Protein AF-A0A7R9C1P4-F1 (afdb_monomer_lite)

Organism: NCBI:txid399045

Structure (mmCIF, N/CA/C/O backbone):
data_AF-A0A7R9C1P4-F1
#
_entry.id   AF-A0A7R9C1P4-F1
#
loop_
_atom_site.group_PDB
_atom_site.id
_atom_site.type_symbol
_atom_site.label_atom_id
_atom_site.label_alt_id
_atom_site.label_comp_id
_atom_site.label_asym_id
_atom_site.label_entity_id
_atom_site.label_seq_id
_atom_site.pdbx_PDB_ins_code
_atom_site.Cartn_x
_atom_site.Cartn_y
_atom_site.Cartn_z
_atom_site.occupancy
_atom_site.B_iso_or_equiv
_atom_site.auth_seq_id
_atom_site.auth_comp_id
_atom_site.auth_asym_id
_atom_site.auth_atom_id
_atom_site.pdbx_PDB_model_num
ATOM 1 N N . MET A 1 1 ? 17.601 -1.751 4.473 1.00 56.62 1 MET A N 1
ATOM 2 C CA . MET A 1 1 ? 17.723 -0.409 3.862 1.00 56.62 1 MET A CA 1
ATOM 3 C C . MET A 1 1 ? 18.512 -0.379 2.551 1.00 56.62 1 MET A C 1
ATOM 5 O O . MET A 1 1 ? 17.991 0.234 1.629 1.00 56.62 1 MET A O 1
ATOM 9 N N . PRO A 1 2 ? 19.667 -1.065 2.386 1.00 65.38 2 PRO A N 1
ATOM 10 C CA . PRO A 1 2 ? 20.513 -0.924 1.186 1.00 65.38 2 PRO A CA 1
ATOM 11 C C . PRO A 1 2 ? 19.811 -1.173 -0.158 1.00 65.38 2 PRO A C 1
ATOM 13 O O . PRO A 1 2 ? 20.181 -0.596 -1.176 1.00 65.38 2 PRO A O 1
ATOM 16 N N . VAL A 1 3 ? 18.772 -2.016 -0.165 1.00 80.69 3 VAL A N 1
ATOM 17 C CA . VAL A 1 3 ? 18.045 -2.369 -1.390 1.00 80.69 3 VAL A CA 1
ATOM 18 C C . VAL A 1 3 ? 17.241 -1.211 -1.992 1.00 80.69 3 VAL A C 1
ATOM 20 O O . VAL A 1 3 ? 17.112 -1.155 -3.212 1.00 80.69 3 VAL A O 1
ATOM 23 N N . TYR A 1 4 ? 16.757 -0.259 -1.182 1.00 80.38 4 TYR A N 1
ATOM 24 C CA . TYR A 1 4 ? 16.010 0.895 -1.696 1.00 80.38 4 TYR A CA 1
ATOM 25 C C . TYR A 1 4 ? 16.894 1.803 -2.565 1.00 80.38 4 TYR A C 1
ATOM 27 O O . TYR A 1 4 ? 16.463 2.213 -3.638 1.00 80.38 4 TYR A O 1
ATOM 35 N N . PHE A 1 5 ? 18.164 2.003 -2.187 1.00 82.19 5 PHE A N 1
ATOM 36 C CA . PHE A 1 5 ? 19.140 2.753 -2.996 1.00 82.19 5 PHE A CA 1
ATOM 37 C C . PHE A 1 5 ? 19.417 2.110 -4.362 1.00 82.19 5 PHE A C 1
ATOM 39 O O . PHE A 1 5 ? 19.938 2.744 -5.277 1.00 82.19 5 PHE A O 1
ATOM 46 N N . SER A 1 6 ? 19.072 0.831 -4.524 1.00 88.00 6 SER A N 1
ATOM 47 C CA . SER A 1 6 ? 19.234 0.120 -5.789 1.00 88.00 6 SER A CA 1
ATOM 48 C C . SER A 1 6 ? 18.003 0.200 -6.698 1.00 88.00 6 SER A C 1
ATOM 50 O O . SER A 1 6 ? 18.039 -0.359 -7.793 1.00 88.00 6 SER A O 1
ATOM 52 N N . PHE A 1 7 ? 16.926 0.885 -6.290 1.00 90.75 7 PHE A N 1
ATOM 53 C CA . PHE A 1 7 ? 15.666 0.959 -7.039 1.00 90.75 7 PHE A CA 1
ATOM 54 C C . PHE A 1 7 ? 15.858 1.476 -8.473 1.00 90.75 7 PHE A C 1
ATOM 56 O O . PHE A 1 7 ? 15.467 0.813 -9.438 1.00 90.75 7 PHE A O 1
ATOM 63 N N . SER A 1 8 ? 16.512 2.632 -8.631 1.00 92.94 8 SER A N 1
ATOM 64 C CA . SER A 1 8 ? 16.718 3.255 -9.944 1.00 92.94 8 SER A CA 1
ATOM 65 C C . SER A 1 8 ? 17.569 2.375 -10.857 1.00 92.94 8 SER A C 1
ATOM 67 O O . SER A 1 8 ? 17.167 2.065 -11.978 1.00 92.94 8 SER A O 1
ATOM 69 N N . SER A 1 9 ? 18.723 1.913 -10.371 1.00 92.12 9 SER A N 1
ATOM 70 C CA . SER A 1 9 ? 19.645 1.083 -11.152 1.00 92.12 9 SER A CA 1
ATOM 71 C C . SER A 1 9 ? 19.011 -0.249 -11.575 1.00 92.12 9 SER A C 1
ATOM 73 O O . SER A 1 9 ? 19.177 -0.674 -12.723 1.00 92.12 9 SER A O 1
ATOM 75 N N . TRP A 1 10 ? 18.224 -0.872 -10.693 1.00 92.88 10 TRP A N 1
ATOM 76 C CA . TRP A 1 10 ? 17.491 -2.102 -10.979 1.00 92.88 10 TRP A CA 1
ATOM 77 C C . TRP A 1 10 ? 16.457 -1.919 -12.093 1.00 92.88 10 TRP A C 1
ATOM 79 O O . TRP A 1 10 ? 16.459 -2.657 -13.086 1.00 92.88 10 TRP A O 1
ATOM 89 N N . HIS A 1 11 ? 15.585 -0.918 -11.961 1.00 94.19 11 HIS A N 1
ATOM 90 C CA . HIS A 1 11 ? 14.498 -0.702 -12.915 1.00 94.19 11 HIS A CA 1
ATOM 91 C C . HIS A 1 11 ? 14.987 -0.131 -14.245 1.00 94.19 11 HIS A C 1
ATOM 93 O O . HIS A 1 11 ? 14.526 -0.578 -15.297 1.00 94.19 11 HIS A O 1
ATOM 99 N N . LEU A 1 12 ? 15.991 0.752 -14.243 1.00 95.00 12 LEU A N 1
ATOM 100 C CA . LEU A 1 12 ? 16.618 1.241 -15.476 1.00 95.00 12 LEU A CA 1
ATOM 101 C C . LEU A 1 12 ? 17.254 0.100 -16.278 1.00 95.00 12 LEU A C 1
ATOM 103 O O . LEU A 1 12 ? 17.103 0.059 -17.501 1.00 95.00 12 LEU A O 1
ATOM 107 N N . LYS A 1 13 ? 17.897 -0.871 -15.612 1.00 94.06 13 LYS A N 1
ATOM 108 C CA . LYS A 1 13 ? 18.445 -2.064 -16.276 1.00 94.06 13 LYS A CA 1
ATOM 109 C C . LYS A 1 13 ? 17.347 -2.898 -16.943 1.00 94.06 13 LYS A C 1
ATOM 111 O O . LYS A 1 13 ? 17.509 -3.303 -18.094 1.00 94.06 13 LYS A O 1
ATOM 116 N N . ARG A 1 14 ? 16.218 -3.117 -16.257 1.00 93.12 14 ARG A N 1
ATOM 117 C CA . ARG A 1 14 ? 15.056 -3.843 -16.810 1.00 93.12 14 ARG A CA 1
ATOM 118 C C . ARG A 1 14 ? 14.446 -3.122 -18.011 1.00 93.12 14 ARG A C 1
ATOM 120 O O . ARG A 1 14 ? 14.070 -3.771 -18.986 1.00 93.12 14 ARG A O 1
ATOM 127 N N . ILE A 1 15 ? 14.356 -1.794 -17.966 1.00 93.81 15 ILE A N 1
ATOM 128 C CA . ILE A 1 15 ? 13.851 -0.996 -19.089 1.00 93.81 15 ILE A CA 1
ATOM 129 C C . ILE A 1 15 ? 14.811 -1.026 -20.277 1.00 93.81 15 ILE A C 1
ATOM 131 O O . ILE A 1 15 ? 14.364 -1.263 -21.396 1.00 93.81 15 ILE A O 1
ATOM 135 N N . ALA A 1 16 ? 16.118 -0.892 -20.050 1.00 93.12 16 ALA A N 1
ATOM 136 C CA . ALA A 1 16 ? 17.119 -1.012 -21.110 1.00 93.12 16 ALA A CA 1
ATOM 137 C C . ALA A 1 16 ? 17.100 -2.400 -21.776 1.00 93.12 16 ALA A C 1
ATOM 139 O O . ALA A 1 16 ? 17.279 -2.525 -22.985 1.00 93.12 16 ALA A O 1
ATOM 140 N N . GLU A 1 17 ? 16.853 -3.469 -21.016 1.00 94.00 17 GLU A N 1
ATOM 141 C CA . GLU A 1 17 ? 16.671 -4.807 -21.580 1.00 94.00 17 GLU A CA 1
ATOM 142 C C . GLU A 1 17 ? 15.429 -4.902 -22.477 1.00 94.00 17 GLU A C 1
ATOM 144 O O . GLU A 1 17 ? 15.526 -5.399 -23.600 1.00 94.00 17 GLU A O 1
ATOM 149 N N . LYS A 1 18 ? 14.288 -4.369 -22.026 1.00 92.00 18 LYS A N 1
ATOM 150 C CA . LYS A 1 18 ? 13.058 -4.322 -22.832 1.00 92.00 18 LYS A CA 1
ATOM 151 C C . LYS A 1 18 ? 13.220 -3.480 -24.099 1.00 92.00 18 LYS A C 1
ATOM 153 O O . LYS A 1 18 ? 12.700 -3.868 -25.142 1.00 92.00 18 LYS A O 1
ATOM 158 N N . GLU A 1 19 ? 13.950 -2.371 -24.032 1.00 92.50 19 GLU A N 1
ATOM 159 C CA . GLU A 1 19 ? 14.241 -1.534 -25.199 1.00 92.50 19 GLU A CA 1
ATOM 160 C C . GLU A 1 19 ? 15.142 -2.263 -26.204 1.00 92.50 19 GLU A C 1
ATOM 162 O O . GLU A 1 19 ? 14.830 -2.289 -27.388 1.00 92.50 19 GLU A O 1
ATOM 167 N N . ARG A 1 20 ? 16.167 -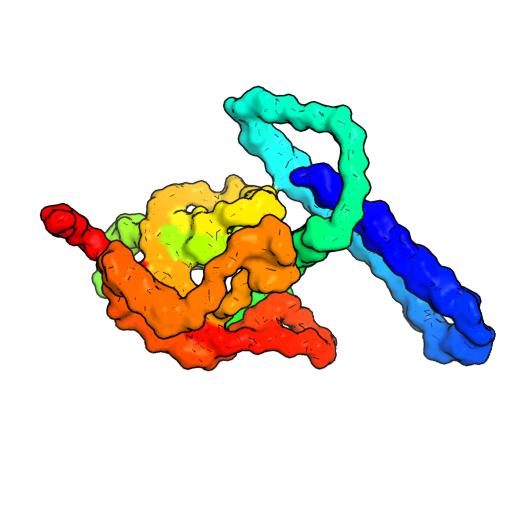2.999 -25.749 1.00 92.88 20 ARG A N 1
ATOM 168 C CA . ARG A 1 20 ? 16.969 -3.857 -26.646 1.00 92.88 20 ARG A CA 1
ATOM 169 C C . ARG A 1 20 ? 16.127 -4.919 -27.358 1.00 92.88 20 ARG A C 1
ATOM 171 O O . ARG A 1 20 ? 16.371 -5.207 -28.529 1.00 92.88 20 ARG A O 1
ATOM 178 N N . HIS A 1 21 ? 15.141 -5.505 -26.676 1.00 91.38 21 HIS A N 1
ATOM 179 C CA . HIS A 1 21 ? 14.192 -6.429 -27.309 1.00 91.38 21 HIS A CA 1
ATOM 180 C C . HIS A 1 21 ? 13.270 -5.727 -28.307 1.00 91.38 21 HIS A C 1
ATOM 182 O O . HIS A 1 21 ? 12.911 -6.311 -29.323 1.00 91.38 21 HIS A O 1
ATOM 188 N N . PHE A 1 22 ? 12.886 -4.482 -28.037 1.00 90.44 22 PHE A N 1
ATOM 189 C CA . PHE A 1 22 ? 12.128 -3.678 -28.985 1.00 90.44 22 PHE A CA 1
ATOM 190 C C . PHE A 1 22 ? 12.955 -3.352 -30.237 1.00 90.44 22 PHE A C 1
ATOM 192 O O . PHE A 1 22 ? 12.464 -3.493 -31.356 1.00 90.44 22 PHE A O 1
ATOM 199 N N . ASP A 1 23 ? 14.223 -2.985 -30.065 1.00 90.12 23 ASP A N 1
ATOM 200 C CA . ASP A 1 23 ? 15.127 -2.629 -31.159 1.00 90.12 23 ASP A CA 1
ATOM 201 C C . ASP A 1 23 ? 15.498 -3.816 -32.050 1.00 90.12 23 ASP A C 1
ATOM 203 O O . ASP A 1 23 ? 15.743 -3.634 -33.246 1.00 90.12 23 ASP A O 1
ATOM 207 N N . SER A 1 24 ? 15.486 -5.035 -31.500 1.00 93.38 24 SER A N 1
ATOM 208 C CA . SER A 1 24 ? 15.718 -6.262 -32.266 1.00 93.38 24 SER A CA 1
ATOM 209 C C . SER A 1 24 ? 14.536 -6.660 -33.160 1.00 93.38 24 SER A C 1
ATOM 211 O O . SER A 1 24 ? 14.677 -7.552 -34.002 1.00 93.38 24 SER A O 1
ATOM 213 N N . LEU A 1 25 ? 13.379 -5.996 -33.035 1.00 92.62 25 LEU A N 1
ATOM 214 C CA . LEU A 1 25 ? 12.214 -6.280 -33.866 1.00 92.62 25 LEU A CA 1
ATOM 215 C C . LEU A 1 25 ? 12.434 -5.869 -35.338 1.00 92.62 25 LEU A C 1
ATOM 217 O O . LEU A 1 25 ? 13.021 -4.815 -35.631 1.00 92.62 25 LEU A O 1
ATOM 221 N N . PRO A 1 26 ? 11.864 -6.633 -36.292 1.00 94.75 26 PRO A N 1
ATOM 222 C CA . PRO A 1 26 ? 11.832 -6.253 -37.699 1.00 94.75 26 PRO A CA 1
ATOM 223 C C . PRO A 1 26 ? 11.275 -4.830 -37.923 1.00 94.75 26 PRO A C 1
ATOM 225 O O . PRO A 1 26 ? 10.349 -4.415 -37.216 1.00 94.75 26 PRO A O 1
ATOM 228 N N . PRO A 1 27 ? 11.782 -4.061 -38.912 1.00 90.38 27 PRO A N 1
ATOM 229 C CA . PRO A 1 27 ? 11.381 -2.665 -39.122 1.00 90.38 27 PRO A CA 1
ATOM 230 C C . PRO A 1 27 ? 9.869 -2.463 -39.297 1.00 90.38 27 PRO A C 1
ATOM 232 O O . PRO A 1 27 ? 9.302 -1.515 -38.761 1.00 90.38 27 PRO A O 1
ATOM 235 N N . ASN A 1 28 ? 9.198 -3.382 -39.993 1.00 92.00 28 ASN A N 1
ATOM 236 C CA . ASN A 1 28 ? 7.746 -3.371 -40.172 1.00 92.00 28 ASN A CA 1
ATOM 237 C C . ASN A 1 28 ? 6.983 -3.507 -38.842 1.00 92.00 28 ASN A C 1
ATOM 239 O O . ASN A 1 28 ? 5.955 -2.860 -38.679 1.00 92.00 28 ASN A O 1
ATOM 243 N N . HIS A 1 29 ? 7.490 -4.280 -37.876 1.00 89.69 29 HIS A N 1
ATOM 244 C CA . HIS A 1 29 ? 6.875 -4.408 -36.548 1.00 89.69 29 HIS A CA 1
ATOM 245 C C . HIS A 1 29 ? 7.132 -3.170 -35.681 1.00 89.69 29 HIS A C 1
ATOM 247 O O . HIS A 1 29 ? 6.214 -2.681 -35.024 1.00 89.69 29 HIS A O 1
ATOM 253 N N . ARG A 1 30 ? 8.340 -2.592 -35.736 1.00 87.75 30 ARG A N 1
ATOM 254 C CA . ARG A 1 30 ? 8.648 -1.338 -35.020 1.00 87.75 30 ARG A CA 1
ATOM 255 C C . ARG A 1 30 ? 7.789 -0.167 -35.496 1.00 87.75 30 ARG A C 1
ATOM 257 O O . ARG A 1 30 ? 7.341 0.635 -34.682 1.00 87.75 30 ARG A O 1
ATOM 264 N N . LEU A 1 31 ? 7.483 -0.098 -36.795 1.00 86.12 31 LEU A N 1
ATOM 265 C CA . LEU A 1 31 ? 6.591 0.924 -37.356 1.00 86.12 31 LEU A CA 1
ATOM 266 C C . LEU A 1 31 ? 5.158 0.856 -36.796 1.00 86.12 31 LEU A C 1
ATOM 268 O O . LEU A 1 31 ? 4.509 1.899 -36.706 1.00 86.12 31 LEU A O 1
ATOM 272 N N . LEU A 1 32 ? 4.675 -0.330 -36.408 1.00 87.38 32 LEU A N 1
ATOM 273 C CA . LEU A 1 32 ? 3.361 -0.502 -35.769 1.00 87.38 32 LEU A CA 1
ATOM 274 C C . LEU A 1 32 ? 3.358 -0.030 -34.308 1.00 87.38 32 LEU A C 1
ATOM 276 O O . LEU A 1 32 ? 2.315 0.339 -33.777 1.00 87.38 32 LEU A O 1
ATOM 280 N N . LEU A 1 33 ? 4.530 0.003 -33.674 1.00 86.44 33 LEU A N 1
ATOM 281 C CA . LEU A 1 33 ? 4.718 0.314 -32.261 1.00 86.44 33 LEU A CA 1
ATOM 282 C C . LEU A 1 33 ? 5.436 1.656 -32.045 1.00 86.44 33 LEU A C 1
ATOM 284 O O . LEU A 1 33 ? 6.083 1.848 -31.024 1.00 86.44 33 LEU A O 1
ATOM 288 N N . LYS A 1 34 ? 5.329 2.616 -32.973 1.00 78.38 34 LYS A N 1
ATOM 289 C CA . LYS A 1 34 ? 6.045 3.909 -32.885 1.00 78.38 34 LYS A CA 1
ATOM 290 C C . LYS A 1 34 ? 5.861 4.632 -31.546 1.00 78.38 34 LYS A C 1
ATOM 292 O O . LYS A 1 34 ? 6.833 5.118 -30.988 1.00 78.38 34 LYS A O 1
ATOM 297 N N . LYS A 1 35 ? 4.637 4.631 -31.002 1.00 78.69 35 LYS A N 1
ATOM 298 C CA . LYS A 1 35 ? 4.322 5.239 -29.694 1.00 78.69 35 LYS A CA 1
ATOM 299 C C . LYS A 1 35 ? 5.032 4.559 -28.514 1.00 78.69 35 LYS A C 1
ATOM 301 O O . LYS A 1 35 ? 5.134 5.141 -27.443 1.00 78.69 35 LYS A O 1
ATOM 306 N N . PHE A 1 36 ? 5.487 3.321 -28.695 1.00 78.75 36 PHE A N 1
ATOM 307 C CA . PHE A 1 36 ? 6.175 2.543 -27.671 1.00 78.75 36 PHE A CA 1
ATOM 308 C C . PHE A 1 36 ? 7.641 2.968 -27.503 1.00 78.75 36 PHE A C 1
ATOM 310 O O . PHE A 1 36 ? 8.178 2.834 -26.411 1.00 78.75 36 PHE A O 1
ATOM 317 N N . GLY A 1 37 ? 8.269 3.534 -28.542 1.00 76.94 37 GLY A N 1
ATOM 318 C CA . GLY A 1 37 ? 9.621 4.094 -28.435 1.00 76.94 37 GLY A CA 1
ATOM 319 C C . GLY A 1 37 ? 9.674 5.260 -27.444 1.00 76.94 37 GLY A C 1
ATOM 320 O O . GLY A 1 37 ? 10.454 5.234 -26.496 1.00 76.94 37 GLY A O 1
ATOM 321 N N . ASP A 1 38 ? 8.765 6.229 -27.596 1.00 82.56 38 ASP A N 1
ATOM 322 C CA . ASP A 1 38 ? 8.664 7.390 -26.696 1.00 82.56 38 ASP A CA 1
ATOM 323 C C . ASP A 1 38 ? 8.297 6.981 -25.257 1.00 82.56 38 ASP A C 1
ATOM 325 O O . ASP A 1 38 ? 8.713 7.615 -24.286 1.00 82.56 38 ASP A O 1
ATOM 329 N N . HIS A 1 39 ? 7.558 5.875 -25.109 1.00 88.81 39 HIS A N 1
ATOM 330 C CA . HIS A 1 39 ? 7.151 5.337 -23.814 1.00 88.81 39 HIS A CA 1
ATOM 331 C C . HIS A 1 39 ? 8.346 4.938 -22.935 1.00 88.81 39 HIS A C 1
ATOM 333 O O . HIS A 1 39 ? 8.288 5.134 -21.723 1.00 88.81 39 HIS A O 1
ATOM 339 N N . PHE A 1 40 ? 9.450 4.440 -23.506 1.00 90.69 40 PHE A N 1
ATOM 340 C CA . PHE A 1 40 ? 10.632 4.079 -22.716 1.00 90.69 40 PHE A CA 1
ATOM 341 C C . PHE A 1 40 ? 11.254 5.280 -22.001 1.00 90.69 40 PHE A C 1
ATOM 343 O O . PHE A 1 40 ? 11.651 5.157 -20.843 1.00 90.69 40 PHE A O 1
ATOM 350 N N . ASN A 1 41 ? 11.298 6.444 -22.653 1.00 90.12 41 ASN A N 1
ATOM 351 C CA . ASN A 1 41 ? 11.827 7.665 -22.044 1.00 90.12 41 ASN A CA 1
ATOM 352 C C . ASN A 1 41 ? 10.928 8.159 -20.912 1.00 90.12 41 ASN A C 1
ATOM 354 O O . ASN A 1 41 ? 11.424 8.421 -19.821 1.00 90.12 41 ASN A O 1
ATOM 358 N N . MET A 1 42 ? 9.612 8.162 -21.129 1.00 92.44 42 MET A N 1
ATOM 359 C CA . MET A 1 42 ? 8.648 8.501 -20.081 1.00 92.44 42 MET A CA 1
ATOM 360 C C . MET A 1 42 ? 8.791 7.578 -18.858 1.00 92.44 42 MET A C 1
ATOM 362 O O . MET A 1 42 ? 8.821 8.045 -17.725 1.00 92.44 42 MET A O 1
ATOM 366 N N . VAL A 1 43 ? 8.946 6.265 -19.066 1.00 93.19 43 VAL A N 1
ATOM 367 C CA . VAL A 1 43 ? 9.132 5.315 -17.955 1.00 93.19 43 VAL A CA 1
ATOM 368 C C . VAL A 1 43 ? 10.456 5.548 -17.220 1.00 93.19 43 VAL A C 1
ATOM 370 O O . VAL A 1 43 ? 10.490 5.430 -15.997 1.00 93.19 43 VAL A O 1
ATOM 373 N N . ARG A 1 44 ? 11.542 5.910 -17.920 1.00 94.81 44 ARG A N 1
ATOM 374 C CA . ARG A 1 44 ? 12.816 6.282 -17.273 1.00 94.81 44 ARG A CA 1
ATOM 375 C C . ARG A 1 44 ? 12.654 7.491 -16.364 1.00 94.81 44 ARG A C 1
ATOM 377 O O . ARG A 1 44 ? 13.126 7.442 -15.234 1.00 94.81 44 ARG A O 1
ATOM 384 N N . GLU A 1 45 ? 11.975 8.533 -16.835 1.00 95.25 45 GLU A N 1
ATOM 385 C CA . GLU A 1 45 ? 11.693 9.724 -16.027 1.00 95.25 45 GLU A CA 1
ATOM 386 C C . GLU A 1 45 ? 10.886 9.362 -14.775 1.00 95.25 45 GLU A C 1
ATOM 388 O O . GLU A 1 45 ? 11.261 9.760 -13.675 1.00 95.25 45 GLU A O 1
ATOM 393 N N . CYS A 1 46 ? 9.854 8.518 -14.902 1.00 94.88 46 CYS A N 1
ATOM 394 C CA . CYS A 1 46 ? 9.100 8.028 -13.745 1.00 94.88 46 CYS A CA 1
ATOM 395 C C . CYS A 1 46 ? 9.968 7.227 -12.760 1.00 94.88 46 CYS A C 1
ATOM 397 O O . CYS A 1 46 ? 9.802 7.369 -11.551 1.00 94.88 46 CYS A O 1
ATOM 399 N N . ILE A 1 47 ? 10.893 6.390 -13.247 1.00 95.62 47 ILE A N 1
ATOM 400 C CA . ILE A 1 47 ? 11.816 5.637 -12.382 1.00 95.62 47 ILE A CA 1
ATOM 401 C C . ILE A 1 47 ? 12.713 6.590 -11.593 1.00 95.62 47 ILE A C 1
ATOM 403 O O . ILE A 1 47 ? 12.913 6.374 -10.400 1.00 95.62 47 ILE A O 1
ATOM 407 N N . LEU A 1 48 ? 13.243 7.629 -12.242 1.00 94.44 48 LEU A N 1
ATOM 408 C CA . LEU A 1 48 ? 14.101 8.617 -11.587 1.00 94.44 48 LEU A CA 1
ATOM 409 C C . LEU A 1 48 ? 13.324 9.430 -10.549 1.00 94.44 48 LEU A C 1
ATOM 411 O O . LEU A 1 48 ? 13.781 9.548 -9.419 1.00 94.44 48 LEU A O 1
ATOM 415 N N . TYR A 1 49 ? 12.117 9.886 -10.885 1.00 93.69 49 TYR A N 1
ATOM 416 C CA . TYR A 1 49 ? 11.253 10.603 -9.947 1.00 93.69 49 TYR A CA 1
ATOM 417 C C . TYR A 1 49 ? 10.896 9.756 -8.714 1.00 93.69 49 TYR A C 1
ATOM 419 O O . TYR A 1 49 ? 10.974 10.213 -7.577 1.00 93.69 49 TYR A O 1
ATOM 427 N N . ASN A 1 50 ? 10.557 8.482 -8.926 1.00 93.12 50 ASN A N 1
ATOM 428 C CA . ASN A 1 50 ? 10.297 7.549 -7.830 1.00 93.12 50 ASN A CA 1
ATOM 429 C C . ASN A 1 50 ? 11.548 7.295 -6.978 1.00 93.12 50 ASN A C 1
ATOM 431 O O . ASN A 1 50 ? 11.427 7.097 -5.772 1.00 93.12 50 ASN A O 1
ATOM 435 N N . ALA A 1 51 ? 12.736 7.291 -7.588 1.00 92.00 51 ALA A N 1
ATOM 436 C CA . ALA A 1 51 ? 13.993 7.133 -6.869 1.00 92.00 51 ALA A CA 1
ATOM 437 C C . ALA A 1 51 ? 14.293 8.342 -5.975 1.00 92.00 51 ALA A C 1
ATOM 439 O O . ALA A 1 51 ? 14.636 8.139 -4.819 1.00 92.00 51 ALA A O 1
ATOM 440 N N . GLU A 1 52 ? 14.078 9.568 -6.465 1.00 91.75 52 GLU A N 1
ATOM 441 C CA . GLU A 1 52 ? 14.215 10.789 -5.655 1.00 91.75 52 GLU A CA 1
ATOM 442 C C . GLU A 1 52 ? 13.305 10.740 -4.419 1.00 91.75 52 GLU A C 1
ATOM 444 O O . GLU A 1 52 ? 13.755 10.975 -3.299 1.00 91.75 52 GLU A O 1
ATOM 449 N N . PHE A 1 53 ? 12.043 10.339 -4.600 1.00 88.31 53 PHE A N 1
ATOM 450 C CA . PHE A 1 53 ? 11.108 10.150 -3.489 1.00 88.31 53 PHE A CA 1
ATOM 451 C C . PHE A 1 53 ? 11.582 9.078 -2.486 1.00 88.31 53 PHE A C 1
ATOM 453 O O . PHE A 1 53 ? 11.487 9.265 -1.272 1.00 88.31 53 PHE A O 1
ATOM 460 N N . ILE A 1 54 ? 12.093 7.946 -2.980 1.00 87.44 54 ILE A N 1
ATOM 461 C CA . ILE A 1 54 ? 12.634 6.873 -2.135 1.00 87.44 54 ILE A CA 1
ATOM 462 C C . ILE A 1 54 ? 13.860 7.363 -1.353 1.00 87.44 54 ILE A C 1
ATOM 464 O O . ILE A 1 54 ? 13.973 7.065 -0.164 1.00 87.44 54 ILE A O 1
ATOM 468 N N . ASP A 1 55 ? 14.749 8.128 -1.983 1.00 85.44 55 ASP A N 1
ATOM 469 C CA . ASP A 1 55 ? 15.936 8.680 -1.333 1.00 85.44 55 ASP A CA 1
ATOM 470 C C . ASP A 1 55 ? 15.542 9.640 -0.199 1.00 85.44 55 ASP A C 1
ATOM 472 O O . ASP A 1 55 ? 16.067 9.524 0.910 1.00 85.44 55 ASP A O 1
ATOM 476 N N . GLU A 1 56 ? 14.560 10.522 -0.418 1.00 82.56 56 GLU A N 1
ATOM 477 C CA . GLU A 1 56 ? 14.006 11.383 0.640 1.00 82.56 56 GLU A CA 1
ATOM 478 C C . GLU A 1 56 ? 13.456 10.570 1.822 1.00 82.56 56 GLU A C 1
ATOM 480 O O . GLU A 1 56 ? 13.753 10.869 2.984 1.00 82.56 56 GLU A O 1
ATOM 485 N N . MET A 1 57 ? 12.695 9.511 1.530 1.00 82.62 57 MET A N 1
ATOM 486 C CA . MET A 1 57 ? 12.115 8.617 2.534 1.00 82.62 57 MET A CA 1
ATOM 487 C C . MET A 1 57 ? 13.192 7.925 3.383 1.00 82.62 57 MET A C 1
ATOM 489 O O . MET A 1 57 ? 13.061 7.854 4.609 1.00 82.62 57 MET A O 1
ATOM 493 N N . ILE A 1 58 ? 14.264 7.424 2.761 1.00 76.19 58 ILE A N 1
ATOM 494 C CA . ILE A 1 58 ? 15.367 6.774 3.483 1.00 76.19 58 ILE A CA 1
ATOM 495 C C . ILE A 1 58 ? 16.128 7.789 4.335 1.00 76.19 58 ILE A C 1
ATOM 497 O O . ILE A 1 58 ? 16.395 7.510 5.502 1.00 76.19 58 ILE A O 1
ATOM 501 N N . LEU A 1 59 ? 16.442 8.968 3.789 1.00 73.62 59 LEU A N 1
ATOM 502 C CA . LEU A 1 59 ? 17.166 10.016 4.515 1.00 73.62 59 LEU A CA 1
ATOM 503 C C . LEU A 1 59 ? 16.418 10.459 5.781 1.00 73.62 59 LEU A C 1
ATOM 505 O O . LEU A 1 59 ? 17.039 10.735 6.810 1.00 73.62 59 LEU A O 1
ATOM 509 N N . GLU A 1 60 ? 15.086 10.528 5.733 1.00 66.88 60 GLU A N 1
ATOM 510 C CA . GLU A 1 60 ? 14.265 10.827 6.911 1.00 66.88 60 GLU A CA 1
ATOM 511 C C . GLU A 1 60 ? 14.277 9.667 7.924 1.00 66.88 60 GLU A C 1
ATOM 513 O O . GLU A 1 60 ? 14.370 9.905 9.130 1.00 66.88 60 GLU A O 1
ATOM 518 N N . ALA A 1 61 ? 14.261 8.417 7.454 1.00 65.88 61 ALA A N 1
ATOM 519 C CA . ALA A 1 61 ? 14.364 7.243 8.317 1.00 65.88 61 ALA A CA 1
ATOM 520 C C . ALA A 1 61 ? 15.740 7.122 8.995 1.00 65.88 61 ALA A C 1
ATOM 522 O O . ALA A 1 61 ? 15.801 6.829 10.187 1.00 65.88 61 ALA A O 1
ATOM 523 N N . GLU A 1 62 ? 16.839 7.412 8.294 1.00 64.19 62 GLU A N 1
ATOM 524 C CA . GLU A 1 62 ? 18.191 7.413 8.868 1.00 64.19 62 GLU A CA 1
ATOM 525 C C . GLU A 1 62 ? 18.300 8.370 10.059 1.00 64.19 62 GLU A C 1
ATOM 527 O O . GLU A 1 62 ? 18.862 8.003 11.088 1.00 64.19 62 GLU A O 1
ATOM 532 N N . ARG A 1 63 ? 17.679 9.556 9.980 1.00 60.16 63 ARG A N 1
ATOM 533 C CA . ARG A 1 63 ? 17.657 10.533 11.084 1.00 60.16 63 ARG A CA 1
ATOM 534 C C . ARG A 1 63 ? 16.965 10.017 12.348 1.00 60.16 63 ARG A C 1
ATOM 536 O O . ARG A 1 63 ? 17.250 10.515 13.433 1.00 60.16 63 ARG A O 1
ATOM 543 N N . MET A 1 64 ? 16.069 9.040 12.219 1.00 52.62 64 MET A N 1
ATOM 544 C CA . MET A 1 64 ? 15.322 8.454 13.333 1.00 52.62 64 MET A CA 1
ATOM 545 C C . MET A 1 64 ? 16.136 7.406 14.104 1.00 52.62 64 MET A C 1
ATOM 547 O O . MET A 1 64 ? 16.022 7.321 15.326 1.00 52.62 64 MET A O 1
ATOM 551 N N . PHE A 1 65 ? 16.977 6.632 13.412 1.00 50.09 65 PHE A N 1
ATOM 552 C CA . PHE A 1 65 ? 17.794 5.575 14.023 1.00 50.09 65 PHE A CA 1
ATOM 553 C C . PHE A 1 65 ? 19.076 6.096 14.697 1.00 50.09 65 PHE A C 1
ATOM 555 O O . PHE A 1 65 ? 19.779 5.322 15.334 1.00 50.09 65 PHE A O 1
ATOM 562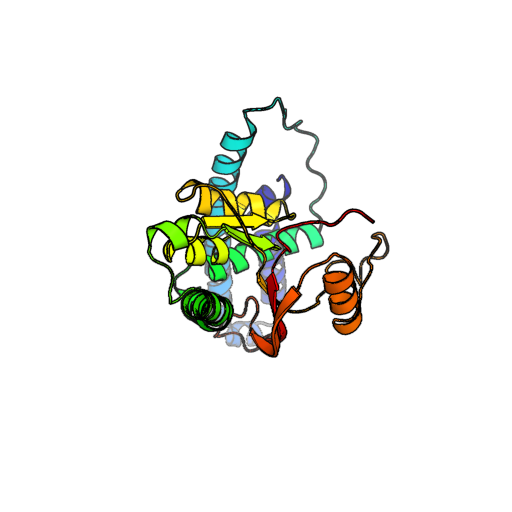 N N . LEU A 1 66 ? 19.360 7.404 14.629 1.00 45.38 66 LEU A N 1
ATOM 563 C CA . LEU A 1 66 ? 20.539 8.040 15.243 1.00 45.38 66 LEU A CA 1
ATOM 564 C C . LEU A 1 66 ? 20.500 8.140 16.785 1.00 45.38 66 LEU A C 1
ATOM 566 O O . LEU A 1 66 ? 21.432 8.688 17.369 1.00 45.38 66 LEU A O 1
ATOM 570 N N . ASN A 1 67 ? 19.458 7.632 17.454 1.00 38.88 67 ASN A N 1
ATOM 571 C CA . ASN A 1 67 ? 19.396 7.580 18.924 1.00 38.88 67 ASN A CA 1
ATOM 572 C C . ASN A 1 67 ? 20.019 6.308 19.535 1.00 38.88 67 ASN A C 1
ATOM 574 O O . ASN A 1 67 ? 20.137 6.228 20.755 1.00 38.88 67 ASN A O 1
ATOM 578 N N . GLU A 1 68 ? 20.460 5.347 18.722 1.00 41.66 68 GLU A N 1
ATOM 579 C CA . GLU A 1 68 ? 21.302 4.225 19.153 1.00 41.66 68 GLU A CA 1
ATOM 580 C C . GLU A 1 68 ? 22.464 4.070 18.164 1.00 41.66 68 GLU A C 1
ATOM 582 O O . GLU A 1 68 ? 22.311 4.379 16.985 1.00 41.66 68 GLU A O 1
ATOM 587 N N . ASP A 1 69 ? 23.626 3.608 18.636 1.00 40.69 69 ASP A N 1
ATOM 588 C CA . ASP A 1 69 ? 24.870 3.398 17.874 1.00 40.69 69 ASP A CA 1
ATOM 589 C C . ASP A 1 69 ? 24.749 2.322 16.762 1.00 40.69 69 ASP A C 1
ATOM 591 O O . ASP A 1 69 ? 25.564 1.402 16.653 1.00 40.69 69 ASP A O 1
ATOM 595 N N . TYR A 1 70 ? 23.752 2.413 15.882 1.00 43.56 70 TYR A N 1
ATOM 596 C CA . TYR A 1 70 ? 23.706 1.681 14.625 1.00 43.56 70 TYR A CA 1
ATOM 597 C C . TYR A 1 70 ? 24.626 2.378 13.626 1.00 43.56 70 TYR A C 1
ATOM 599 O O . TYR A 1 70 ? 24.206 3.100 12.722 1.00 43.56 70 TYR A O 1
ATOM 607 N N . GLN A 1 71 ? 25.929 2.136 13.775 1.00 38.78 71 GLN A N 1
ATOM 608 C CA . GLN A 1 71 ? 26.850 2.334 12.666 1.00 38.78 71 GLN A CA 1
ATOM 609 C C . GLN A 1 71 ? 26.385 1.424 11.528 1.00 38.78 71 GLN A C 1
ATOM 611 O O . GLN A 1 71 ? 26.566 0.205 11.587 1.00 38.78 71 GLN A O 1
ATOM 616 N N . CYS A 1 72 ? 25.780 2.007 10.489 1.00 40.59 72 CYS A N 1
ATOM 617 C CA . CYS A 1 72 ? 25.617 1.336 9.210 1.00 40.59 72 CYS A CA 1
ATOM 618 C C . CYS A 1 72 ? 27.027 1.067 8.685 1.00 40.59 72 CYS A C 1
ATOM 620 O O . CYS A 1 72 ? 27.632 1.906 8.016 1.00 40.59 72 CYS A O 1
ATOM 622 N N . LYS A 1 73 ? 27.594 -0.084 9.062 1.00 36.38 73 LYS A N 1
ATOM 623 C CA . LYS A 1 73 ? 28.825 -0.579 8.470 1.00 36.38 73 LYS A CA 1
ATOM 624 C C . LYS A 1 73 ? 28.568 -0.618 6.975 1.00 36.38 73 LYS A C 1
ATOM 626 O O . LYS A 1 73 ? 27.684 -1.328 6.503 1.00 36.38 73 LYS A O 1
ATOM 631 N N . THR A 1 74 ? 29.324 0.188 6.245 1.00 42.56 74 THR A N 1
ATOM 632 C CA . THR A 1 74 ? 29.446 0.121 4.795 1.00 42.56 74 THR A CA 1
ATOM 633 C C . THR A 1 74 ? 30.161 -1.183 4.447 1.00 42.56 74 THR A C 1
ATOM 635 O O . THR A 1 74 ? 31.326 -1.188 4.055 1.00 42.56 74 THR A O 1
ATOM 638 N N . GLU A 1 75 ? 29.509 -2.315 4.687 1.00 42.59 75 GLU A N 1
ATOM 639 C CA . GLU A 1 75 ? 29.897 -3.572 4.070 1.00 42.59 75 GLU A CA 1
ATOM 640 C C . GLU A 1 75 ? 29.475 -3.505 2.601 1.00 42.59 75 GLU A C 1
ATOM 642 O O . GLU A 1 75 ? 28.493 -2.845 2.249 1.00 42.59 75 GLU A O 1
ATOM 647 N N . ALA A 1 76 ? 30.286 -4.103 1.725 1.00 49.16 76 ALA A N 1
ATOM 648 C CA . ALA A 1 76 ? 30.036 -4.111 0.291 1.00 49.16 76 ALA A CA 1
ATOM 649 C C . ALA A 1 76 ? 28.589 -4.550 0.033 1.00 49.16 76 ALA A C 1
ATOM 651 O O . ALA A 1 76 ? 28.180 -5.600 0.522 1.00 49.16 76 ALA A O 1
ATOM 652 N N . ALA A 1 77 ? 27.825 -3.728 -0.693 1.00 58.28 77 ALA A N 1
ATOM 653 C CA . ALA A 1 77 ? 26.416 -3.989 -0.951 1.00 58.28 77 ALA A CA 1
ATOM 654 C C . ALA A 1 77 ? 26.256 -5.400 -1.529 1.00 58.28 77 ALA A C 1
ATOM 656 O O . ALA A 1 77 ? 26.725 -5.679 -2.637 1.00 58.28 77 ALA A O 1
ATOM 657 N N . GLU A 1 78 ? 25.629 -6.294 -0.761 1.00 62.19 78 GLU A N 1
ATOM 658 C CA . GLU A 1 78 ? 25.268 -7.610 -1.267 1.00 62.19 78 GLU A CA 1
ATOM 659 C C . GLU A 1 78 ? 24.426 -7.446 -2.542 1.00 62.19 78 GLU A C 1
ATOM 661 O O . GLU A 1 78 ? 23.639 -6.496 -2.655 1.00 62.19 78 GLU A O 1
ATOM 666 N N . PRO A 1 79 ? 24.587 -8.341 -3.530 1.00 73.94 79 PRO A N 1
ATOM 667 C CA . PRO A 1 79 ? 23.815 -8.266 -4.757 1.00 73.94 79 PRO A CA 1
ATOM 668 C C . PRO A 1 79 ? 22.318 -8.307 -4.440 1.00 73.94 79 PRO A C 1
ATOM 670 O O . PRO A 1 79 ? 21.826 -9.217 -3.773 1.00 73.94 79 PRO A O 1
ATOM 673 N N . VAL A 1 80 ? 21.591 -7.314 -4.953 1.00 81.00 80 VAL A N 1
ATOM 674 C CA . VAL A 1 80 ? 20.147 -7.182 -4.752 1.00 81.00 80 VAL A CA 1
ATOM 675 C C . VAL A 1 80 ? 19.428 -8.424 -5.260 1.00 81.00 80 VAL A C 1
ATOM 677 O O . VAL A 1 80 ? 19.516 -8.775 -6.440 1.00 81.00 80 VAL A O 1
ATOM 680 N N . ARG A 1 81 ? 18.685 -9.078 -4.367 1.00 86.25 81 ARG A N 1
ATOM 681 C CA . ARG A 1 81 ? 17.853 -10.229 -4.716 1.00 86.25 81 ARG A CA 1
ATOM 682 C C . ARG A 1 81 ? 16.525 -9.735 -5.304 1.00 86.25 81 ARG A C 1
ATOM 684 O O . ARG A 1 81 ? 15.953 -8.793 -4.755 1.00 86.25 81 ARG A O 1
ATOM 691 N N . PRO A 1 82 ? 15.981 -10.389 -6.350 1.00 87.44 82 PRO A N 1
ATOM 692 C CA . PRO A 1 82 ? 14.681 -10.025 -6.919 1.00 87.44 82 PRO A CA 1
ATOM 693 C C . PRO A 1 82 ? 13.569 -9.906 -5.868 1.00 87.44 82 PRO A C 1
ATOM 695 O O . PRO A 1 82 ? 12.874 -8.900 -5.835 1.00 87.44 82 PRO A O 1
ATOM 698 N N . ALA A 1 83 ? 13.498 -10.865 -4.938 1.00 85.12 83 ALA A N 1
ATOM 699 C CA . ALA A 1 83 ? 12.492 -10.886 -3.875 1.00 85.12 83 ALA A CA 1
ATOM 700 C C . ALA A 1 83 ? 12.560 -9.677 -2.921 1.00 85.12 83 ALA A C 1
ATOM 702 O O . ALA A 1 83 ? 11.552 -9.311 -2.322 1.00 85.12 83 ALA A O 1
ATOM 703 N N . ASP A 1 84 ? 13.731 -9.051 -2.756 1.00 83.44 84 ASP A N 1
ATOM 704 C CA . ASP A 1 84 ? 13.850 -7.836 -1.945 1.00 83.44 84 ASP A CA 1
ATOM 705 C C . ASP A 1 84 ? 13.383 -6.600 -2.722 1.00 83.44 84 ASP A C 1
ATOM 707 O O . ASP A 1 84 ? 12.786 -5.703 -2.132 1.00 83.44 84 ASP A O 1
ATOM 711 N N . MET A 1 85 ? 13.598 -6.561 -4.041 1.00 91.06 85 MET A N 1
ATOM 712 C CA . MET A 1 85 ? 13.059 -5.488 -4.879 1.00 91.06 85 MET A CA 1
ATOM 713 C C . MET A 1 85 ? 11.538 -5.597 -5.035 1.00 91.06 85 MET A C 1
ATOM 715 O O . MET A 1 85 ? 10.860 -4.577 -4.997 1.00 91.06 85 MET A O 1
ATOM 719 N N . ASP A 1 86 ? 10.985 -6.813 -5.089 1.00 88.19 86 ASP A N 1
ATOM 720 C CA . ASP A 1 86 ? 9.531 -7.025 -5.082 1.00 88.19 86 ASP A CA 1
ATOM 721 C C . ASP A 1 86 ? 8.880 -6.408 -3.828 1.00 88.19 86 ASP A C 1
ATOM 723 O O . ASP A 1 86 ? 7.761 -5.892 -3.883 1.00 88.19 86 ASP A O 1
ATOM 727 N N . LYS A 1 87 ? 9.593 -6.393 -2.691 1.00 86.88 87 LYS A N 1
ATOM 728 C CA . LYS A 1 87 ? 9.141 -5.709 -1.469 1.00 86.88 87 LYS A CA 1
ATOM 729 C C . LYS A 1 87 ? 9.181 -4.189 -1.609 1.00 86.88 87 LYS A C 1
ATOM 731 O O . LYS A 1 87 ? 8.239 -3.543 -1.163 1.00 86.88 87 LYS A O 1
ATOM 736 N N . VAL A 1 88 ? 10.216 -3.625 -2.240 1.00 89.25 88 VAL A N 1
ATOM 737 C CA . VAL A 1 88 ? 10.288 -2.180 -2.539 1.00 89.25 88 VAL A CA 1
ATOM 738 C C . VAL A 1 88 ? 9.130 -1.763 -3.443 1.00 89.25 88 VAL A C 1
ATOM 740 O O . VAL A 1 88 ? 8.415 -0.813 -3.127 1.00 89.25 88 VAL A O 1
ATOM 743 N N . ASP A 1 89 ? 8.901 -2.512 -4.521 1.00 90.50 89 ASP A N 1
ATOM 744 C CA . ASP A 1 89 ? 7.809 -2.263 -5.462 1.00 90.50 89 ASP A CA 1
ATOM 745 C C . ASP A 1 89 ? 6.446 -2.366 -4.758 1.00 90.50 89 ASP A C 1
ATOM 747 O O . ASP A 1 89 ? 5.592 -1.493 -4.919 1.00 90.50 89 ASP A O 1
ATOM 751 N N . SER A 1 90 ? 6.268 -3.375 -3.898 1.00 90.12 90 SER A N 1
ATOM 752 C CA . SER A 1 90 ? 5.074 -3.520 -3.058 1.00 90.12 90 SER A CA 1
ATOM 753 C C . SER A 1 90 ? 4.867 -2.315 -2.132 1.00 90.12 90 SER A C 1
ATOM 755 O O . SER A 1 90 ? 3.759 -1.786 -2.049 1.00 90.12 90 SER A O 1
ATOM 757 N N . THR A 1 91 ? 5.923 -1.803 -1.488 1.00 89.94 91 THR A N 1
ATOM 758 C CA . THR A 1 91 ? 5.835 -0.592 -0.656 1.00 89.94 91 THR A CA 1
ATOM 759 C C . THR A 1 91 ? 5.407 0.635 -1.461 1.00 89.94 91 THR A C 1
ATOM 761 O O . THR A 1 91 ? 4.558 1.393 -0.992 1.00 89.94 91 THR A O 1
ATOM 764 N N . MET A 1 92 ? 5.929 0.817 -2.679 1.00 91.56 92 MET A N 1
ATOM 765 C CA . MET A 1 92 ? 5.532 1.927 -3.557 1.00 91.56 92 MET A CA 1
ATOM 766 C C . MET A 1 92 ? 4.047 1.863 -3.921 1.00 91.56 92 MET A C 1
ATOM 768 O O . MET A 1 92 ? 3.354 2.881 -3.889 1.00 91.56 92 MET A O 1
ATOM 772 N N . VAL A 1 93 ? 3.523 0.670 -4.205 1.00 91.12 93 VAL A N 1
ATOM 773 C CA . VAL A 1 93 ? 2.088 0.502 -4.470 1.00 91.12 93 VAL A CA 1
ATOM 774 C C . VAL A 1 93 ? 1.254 0.740 -3.205 1.00 91.12 93 VAL A C 1
ATOM 776 O O . VAL A 1 93 ? 0.220 1.410 -3.274 1.00 91.12 93 VAL A O 1
ATOM 779 N N . GLN A 1 94 ? 1.722 0.305 -2.030 1.00 90.81 94 GLN A N 1
ATOM 780 C CA . GLN A 1 94 ? 1.018 0.598 -0.778 1.00 90.81 94 GLN A CA 1
ATOM 781 C C . GLN A 1 94 ? 1.009 2.084 -0.431 1.00 90.81 94 GLN A C 1
ATOM 783 O O . GLN A 1 94 ? 0.004 2.556 0.095 1.00 90.81 94 GLN A O 1
ATOM 788 N N . LEU A 1 95 ? 2.041 2.856 -0.785 1.00 89.50 95 LEU A N 1
ATOM 789 C CA . LEU A 1 95 ? 2.027 4.317 -0.634 1.00 89.50 95 LEU A CA 1
ATOM 790 C C . LEU A 1 95 ? 0.896 4.952 -1.448 1.00 89.50 95 LEU A C 1
ATOM 792 O O . LEU A 1 95 ? 0.188 5.834 -0.953 1.00 89.50 95 LEU A O 1
ATOM 796 N N . VAL A 1 96 ? 0.661 4.457 -2.667 1.00 90.75 96 VAL A N 1
ATOM 797 C CA . VAL A 1 96 ? -0.477 4.888 -3.488 1.00 90.75 96 VAL A CA 1
ATOM 798 C C . VAL A 1 96 ? -1.794 4.532 -2.799 1.00 90.75 96 VAL A C 1
ATOM 800 O O . VAL A 1 96 ? -2.642 5.415 -2.624 1.00 90.75 96 VAL A O 1
ATOM 803 N N . ARG A 1 97 ? -1.961 3.279 -2.360 1.00 92.12 97 ARG A N 1
ATOM 804 C CA . ARG A 1 97 ? -3.174 2.824 -1.663 1.00 92.12 97 ARG A CA 1
ATOM 805 C C . ARG A 1 97 ? -3.457 3.660 -0.416 1.00 92.12 97 ARG A C 1
ATOM 807 O O . ARG A 1 97 ? -4.573 4.150 -0.249 1.00 92.12 97 ARG A O 1
ATOM 814 N N . ASP A 1 98 ? -2.467 3.858 0.444 1.00 90.69 98 ASP A N 1
ATOM 815 C CA . ASP A 1 98 ? -2.669 4.414 1.780 1.00 90.69 98 ASP A CA 1
ATOM 816 C C . ASP A 1 98 ? -2.607 5.937 1.832 1.00 90.69 98 ASP A C 1
ATOM 818 O O . ASP A 1 98 ? -3.307 6.530 2.650 1.00 90.69 98 ASP A O 1
ATOM 822 N N . TRP A 1 99 ? -1.861 6.602 0.949 1.00 84.19 99 TRP A N 1
ATOM 823 C CA . TRP A 1 99 ? -1.573 8.032 1.110 1.00 84.19 99 TRP A CA 1
ATOM 824 C C . TRP A 1 99 ? -1.793 8.894 -0.132 1.00 84.19 99 TRP A C 1
ATOM 826 O O . TRP A 1 99 ? -1.696 10.116 -0.042 1.00 84.19 99 TRP A O 1
ATOM 836 N N . SER A 1 100 ? -2.186 8.311 -1.267 1.00 87.31 100 SER A N 1
ATOM 837 C CA . SER A 1 100 ? -2.552 9.095 -2.452 1.00 87.31 100 SER A CA 1
ATOM 838 C C . SER A 1 100 ? -4.060 9.355 -2.566 1.00 87.31 100 SER A C 1
ATOM 840 O O . SER A 1 100 ? -4.897 8.676 -1.952 1.00 87.31 100 SER A O 1
ATOM 842 N N . GLY A 1 101 ? -4.420 10.322 -3.416 1.00 85.25 101 GLY A N 1
ATOM 843 C CA . GLY A 1 101 ? -5.801 10.510 -3.865 1.00 85.25 101 GLY A CA 1
ATOM 844 C C . GLY A 1 101 ? -6.332 9.309 -4.656 1.00 85.25 101 GLY A C 1
ATOM 845 O O . GLY A 1 101 ? -7.469 8.910 -4.439 1.00 85.25 101 GLY A O 1
ATOM 846 N N . ALA A 1 102 ? -5.499 8.675 -5.491 1.00 87.75 102 ALA A N 1
ATOM 847 C CA . ALA A 1 102 ? -5.892 7.532 -6.322 1.00 87.75 102 ALA A CA 1
ATOM 848 C C . ALA A 1 102 ? -6.333 6.304 -5.502 1.00 87.75 102 ALA A C 1
ATOM 850 O O . ALA A 1 102 ? -7.193 5.546 -5.940 1.00 87.75 102 ALA A O 1
ATOM 851 N N . GLY A 1 103 ? -5.798 6.138 -4.289 1.00 90.00 103 GLY A N 1
ATOM 852 C CA . GLY A 1 103 ? -6.193 5.067 -3.372 1.00 90.00 103 GLY A CA 1
ATOM 853 C C . GLY A 1 103 ? -7.519 5.298 -2.632 1.00 90.00 103 GLY A C 1
ATOM 854 O O . GLY A 1 103 ? -7.891 4.464 -1.809 1.00 90.00 103 GLY A O 1
ATOM 855 N N . SER A 1 104 ? -8.236 6.413 -2.847 1.00 89.44 104 SER A N 1
ATOM 856 C CA . SER A 1 104 ? -9.428 6.756 -2.047 1.00 89.44 104 SER A CA 1
ATOM 857 C C . SER A 1 104 ? -10.522 5.697 -2.099 1.00 89.44 104 SER A C 1
ATOM 859 O O . SER A 1 104 ? -11.028 5.305 -1.049 1.00 89.44 104 SER A O 1
ATOM 861 N N . GLU A 1 105 ? -10.855 5.216 -3.296 1.00 91.31 105 GLU A N 1
ATOM 862 C CA . GLU A 1 105 ? -11.931 4.242 -3.479 1.00 91.31 105 GLU A CA 1
ATOM 863 C C . GLU A 1 105 ? -11.556 2.881 -2.888 1.00 91.31 105 GLU A C 1
ATOM 865 O O . GLU A 1 105 ? -12.373 2.250 -2.221 1.00 91.31 105 GLU A O 1
ATOM 870 N N . GLU A 1 106 ? -10.295 2.464 -3.034 1.00 89.81 106 GLU A N 1
ATOM 871 C CA . GLU A 1 106 ? -9.787 1.218 -2.450 1.00 89.81 106 GLU A CA 1
ATOM 872 C C . GLU A 1 106 ? -9.821 1.262 -0.914 1.00 89.81 106 GLU A C 1
ATOM 874 O O . GLU A 1 106 ? -10.265 0.311 -0.260 1.00 89.81 106 GLU A O 1
ATOM 879 N N . ARG A 1 107 ? -9.435 2.397 -0.316 1.00 93.19 107 ARG A N 1
ATOM 880 C CA . ARG A 1 107 ? -9.560 2.609 1.132 1.00 93.19 107 ARG A CA 1
ATOM 881 C C . ARG A 1 107 ? -11.012 2.649 1.577 1.00 93.19 107 ARG A C 1
ATOM 883 O O . ARG A 1 107 ? -11.336 2.070 2.603 1.00 93.19 107 ARG A O 1
ATOM 890 N N . LYS A 1 108 ? -11.898 3.298 0.823 1.00 89.88 108 LYS A N 1
ATOM 891 C CA . LYS A 1 108 ? -13.324 3.347 1.159 1.00 89.88 108 LYS A CA 1
ATOM 892 C C . LYS A 1 108 ? -13.935 1.945 1.173 1.00 89.88 108 LYS A C 1
ATOM 894 O O . LYS A 1 108 ? -14.651 1.620 2.112 1.00 89.88 108 LYS A O 1
ATOM 899 N N . ALA A 1 109 ? -13.609 1.118 0.182 1.00 86.44 109 ALA A N 1
ATOM 900 C CA . ALA A 1 109 ? -14.093 -0.257 0.089 1.00 86.44 109 ALA A CA 1
ATOM 901 C C . ALA A 1 109 ? -13.550 -1.176 1.199 1.00 86.44 109 ALA A C 1
ATOM 903 O O . ALA A 1 109 ? -14.228 -2.116 1.590 1.00 86.44 109 ALA A O 1
ATOM 904 N N . SER A 1 110 ? -12.344 -0.912 1.711 1.00 88.69 110 SER A N 1
ATOM 905 C CA . SER A 1 110 ? -11.705 -1.751 2.736 1.00 88.69 110 SER A CA 1
ATOM 906 C C . SER A 1 110 ? -11.789 -1.151 4.145 1.00 88.69 110 SER A C 1
ATOM 908 O O . SER A 1 110 ? -12.457 -1.691 5.021 1.00 88.69 110 SER A O 1
ATOM 910 N N . TYR A 1 111 ? -11.149 -0.004 4.374 1.00 92.56 111 TYR A N 1
ATOM 911 C CA . TYR A 1 111 ? -11.118 0.689 5.667 1.00 92.56 111 TYR A CA 1
ATOM 912 C C . TYR A 1 111 ? -12.476 1.267 6.062 1.00 92.56 111 TYR A C 1
ATOM 914 O O . TYR A 1 111 ? -12.745 1.388 7.254 1.00 92.56 111 TYR A O 1
ATOM 922 N N . GLY A 1 112 ? -13.334 1.603 5.092 1.00 89.81 112 GLY A N 1
ATOM 923 C CA . GLY A 1 112 ? -14.653 2.180 5.361 1.00 89.81 112 GLY A CA 1
ATOM 924 C C . GLY A 1 112 ? -15.522 1.291 6.248 1.00 89.81 112 GLY A C 1
ATOM 925 O O . GLY A 1 112 ? -16.092 1.787 7.214 1.00 89.81 112 GLY A O 1
ATOM 926 N N . MET A 1 113 ? -15.550 -0.019 5.990 1.00 87.19 113 MET A N 1
ATOM 927 C CA . MET A 1 113 ? -16.310 -0.973 6.808 1.00 87.19 113 MET A CA 1
ATOM 928 C C . MET A 1 113 ? -15.791 -1.053 8.245 1.00 87.19 113 MET A C 1
ATOM 930 O O . MET A 1 113 ? -16.575 -1.087 9.189 1.00 87.19 113 MET A O 1
ATOM 934 N N . VAL A 1 114 ? -14.466 -1.059 8.409 1.00 88.12 114 VAL A N 1
ATOM 935 C CA . VAL A 1 114 ? -13.813 -1.128 9.725 1.00 88.12 114 VAL A CA 1
ATOM 936 C C . VAL A 1 114 ? -14.144 0.108 10.551 1.00 88.12 114 VAL A C 1
ATOM 938 O O . VAL A 1 114 ? -14.558 0.014 11.702 1.00 88.12 114 VAL A O 1
ATOM 941 N N . VAL A 1 115 ? -13.976 1.271 9.931 1.00 90.56 115 VAL A N 1
ATOM 942 C CA . VAL A 1 115 ? -14.290 2.570 10.514 1.00 90.56 115 VAL A CA 1
ATOM 943 C C . VAL A 1 115 ? -15.759 2.661 10.918 1.00 90.56 115 VAL A C 1
ATOM 945 O O . VAL A 1 115 ? -16.056 3.106 12.022 1.00 90.56 115 VAL A O 1
ATOM 948 N N . GLN A 1 116 ? -16.665 2.249 10.033 1.00 90.06 116 GLN A N 1
ATOM 949 C CA . GLN A 1 116 ? -18.096 2.341 10.284 1.00 90.06 116 GLN A CA 1
ATOM 950 C C . GLN A 1 116 ? -18.495 1.424 11.441 1.00 90.06 116 GLN A C 1
ATOM 952 O O . GLN A 1 116 ? -19.219 1.849 12.332 1.00 90.06 116 GLN A O 1
ATOM 957 N N . ALA A 1 117 ? -17.967 0.197 11.473 1.00 88.75 117 ALA A N 1
ATOM 958 C CA . ALA A 1 117 ? -18.215 -0.728 12.573 1.00 88.75 117 ALA A CA 1
ATOM 959 C C . ALA A 1 117 ? -17.730 -0.170 13.923 1.00 88.75 117 ALA A C 1
ATOM 961 O O . ALA A 1 117 ? -18.407 -0.343 14.928 1.00 88.75 117 ALA A O 1
ATOM 962 N N . LEU A 1 118 ? -16.590 0.530 13.945 1.00 87.44 118 LEU A N 1
ATOM 963 C CA . LEU A 1 118 ? -16.101 1.243 15.131 1.00 87.44 118 LEU A CA 1
ATOM 964 C C . LEU A 1 118 ? -17.042 2.372 15.567 1.00 87.44 118 LEU A C 1
ATOM 966 O O . LEU A 1 118 ? -17.328 2.515 16.751 1.00 87.44 118 LEU A O 1
ATOM 970 N N . GLU A 1 119 ? -17.501 3.197 14.627 1.00 89.12 119 GLU A N 1
ATOM 971 C CA . GLU A 1 119 ? -18.407 4.310 14.928 1.00 89.12 119 GLU A CA 1
ATOM 972 C C . GLU A 1 119 ? -19.771 3.821 15.438 1.00 89.12 119 GLU A C 1
ATOM 974 O O . GLU A 1 119 ? -20.330 4.437 16.342 1.00 89.12 119 GLU A O 1
ATOM 979 N N . GLU A 1 120 ? -20.278 2.714 14.891 1.00 89.12 120 GLU A N 1
ATOM 980 C CA . GLU A 1 120 ? -21.527 2.071 15.313 1.00 89.12 120 GLU A CA 1
ATOM 981 C C . GLU A 1 120 ? -21.402 1.423 16.698 1.00 89.12 120 GLU A C 1
ATOM 983 O O . GLU A 1 120 ? -22.250 1.655 17.553 1.00 89.12 120 GLU A O 1
ATOM 988 N N . GLU A 1 121 ? -20.335 0.659 16.950 1.00 87.38 121 GLU A N 1
ATOM 989 C CA . GLU A 1 121 ? -20.110 -0.026 18.235 1.00 87.38 121 GLU A CA 1
ATOM 990 C C . GLU A 1 121 ? -19.951 0.961 19.402 1.00 87.38 121 GLU A C 1
ATOM 992 O O . GLU A 1 121 ? -20.358 0.690 20.530 1.00 87.38 121 GLU A O 1
ATOM 997 N N . PHE A 1 122 ? -19.368 2.129 19.131 1.00 88.19 122 PHE A N 1
ATOM 998 C CA . PHE A 1 122 ? -19.095 3.160 20.131 1.00 88.19 122 PHE A CA 1
ATOM 999 C C . PHE A 1 122 ? -19.913 4.437 19.887 1.00 88.19 122 PHE A C 1
ATOM 1001 O O . PHE A 1 122 ? -19.454 5.547 20.196 1.00 88.19 122 PHE A O 1
ATOM 1008 N N . SER A 1 123 ? -21.123 4.298 19.330 1.00 90.25 123 SER A N 1
ATOM 1009 C CA . SER A 1 123 ? -22.021 5.423 19.029 1.00 90.25 123 SER A CA 1
ATOM 1010 C C . SER A 1 123 ? -22.453 6.183 20.278 1.00 90.25 123 SER A C 1
ATOM 1012 O O . SER A 1 123 ? -22.606 7.404 20.231 1.00 90.25 123 SER A O 1
ATOM 1014 N N . ASP A 1 124 ? -22.602 5.460 21.388 1.00 91.75 124 ASP A N 1
ATOM 1015 C CA . ASP A 1 124 ? -23.151 5.972 22.645 1.00 91.75 124 ASP A CA 1
ATOM 1016 C C . ASP A 1 124 ? -22.094 6.647 23.531 1.00 91.75 124 ASP A C 1
ATOM 1018 O O . ASP A 1 124 ? -22.442 7.299 24.516 1.00 91.75 124 ASP A O 1
ATOM 1022 N N . LEU A 1 125 ? -20.807 6.516 23.182 1.00 89.12 125 LEU A N 1
ATOM 1023 C CA . LEU A 1 125 ? -19.712 7.128 23.932 1.00 89.12 125 LEU A CA 1
ATOM 1024 C C . LEU A 1 125 ? -19.626 8.634 23.684 1.00 89.12 125 LEU A C 1
ATOM 1026 O O . LEU A 1 125 ? -19.667 9.108 22.541 1.00 89.12 125 LEU A O 1
ATOM 1030 N N . LEU A 1 126 ? -19.393 9.384 24.760 1.00 90.75 126 LEU A N 1
ATOM 1031 C CA . LEU A 1 126 ? -18.995 10.781 24.668 1.00 90.75 126 LEU A CA 1
ATOM 1032 C C . LEU A 1 126 ? -17.590 10.896 24.043 1.00 90.75 126 LEU A C 1
ATOM 1034 O O . LEU A 1 126 ? -16.797 9.955 24.112 1.00 90.75 126 LEU A O 1
ATOM 1038 N N . PRO A 1 127 ? -17.227 12.056 23.462 1.00 86.25 127 PRO A N 1
ATOM 1039 C CA . PRO A 1 127 ? -15.909 12.246 22.847 1.00 86.25 127 PRO A CA 1
ATOM 1040 C C . PRO A 1 127 ? -14.724 11.931 23.774 1.00 86.25 127 PRO A C 1
ATOM 1042 O O . PRO A 1 127 ? -13.732 11.361 23.326 1.00 86.25 127 PRO A O 1
ATOM 1045 N N . GLU A 1 128 ? -14.846 12.266 25.060 1.00 86.06 128 GLU A N 1
ATOM 1046 C CA . GLU A 1 128 ? -13.830 12.007 26.088 1.00 86.06 128 GLU A CA 1
ATOM 1047 C C . GLU A 1 128 ? -13.606 10.487 26.249 1.00 86.06 128 GLU A C 1
ATOM 1049 O O . GLU A 1 128 ? -12.485 9.996 26.148 1.00 86.06 128 GLU A O 1
ATOM 1054 N N . GLU A 1 129 ? -14.694 9.724 26.386 1.00 85.12 129 GLU A N 1
ATOM 1055 C CA . GLU A 1 129 ? -14.690 8.262 26.552 1.00 85.12 129 GLU A CA 1
ATOM 1056 C C . GLU A 1 129 ? -14.229 7.545 25.275 1.00 85.12 129 GLU A C 1
ATOM 1058 O O . GLU A 1 129 ? -13.536 6.523 25.315 1.00 85.12 129 GLU A O 1
ATOM 1063 N N . ARG A 1 130 ? -14.566 8.111 24.110 1.00 85.94 130 ARG A N 1
ATOM 1064 C CA . ARG A 1 130 ? -14.091 7.614 22.818 1.00 85.94 130 ARG A CA 1
ATOM 1065 C C . ARG A 1 130 ? -12.569 7.721 22.714 1.00 85.94 130 ARG A C 1
ATOM 1067 O O . ARG A 1 130 ? -11.941 6.783 22.234 1.00 85.94 130 ARG A O 1
ATOM 1074 N N . SER A 1 131 ? -11.973 8.790 23.246 1.00 83.25 131 SER A N 1
ATOM 1075 C CA . SER A 1 131 ? -10.515 8.985 23.244 1.00 83.25 131 SER A CA 1
ATOM 1076 C C . SER A 1 131 ? -9.758 8.009 24.146 1.00 83.25 131 SER A C 1
ATOM 1078 O O . SER A 1 131 ? -8.615 7.656 23.855 1.00 83.25 131 SER A O 1
ATOM 1080 N N . GLU A 1 132 ? -10.410 7.506 25.194 1.00 83.69 132 GLU A N 1
ATOM 1081 C CA . GLU A 1 132 ? -9.873 6.457 26.066 1.00 83.69 132 GLU A CA 1
ATOM 1082 C C . GLU A 1 132 ? -10.020 5.055 25.454 1.00 83.69 132 GLU A C 1
ATOM 1084 O O . GLU A 1 132 ? -9.331 4.110 25.858 1.00 83.69 132 GLU A O 1
ATOM 1089 N N . THR A 1 133 ? -10.876 4.914 24.438 1.00 84.75 133 THR A N 1
ATOM 1090 C CA . THR A 1 133 ? -11.047 3.668 23.695 1.00 84.75 133 THR A CA 1
ATOM 1091 C C . THR A 1 133 ? -9.865 3.472 22.756 1.00 84.75 133 THR A C 1
ATOM 1093 O O . THR A 1 133 ? -9.706 4.129 21.728 1.00 84.75 133 THR A O 1
ATOM 1096 N N . ARG A 1 134 ? -8.999 2.550 23.155 1.00 81.69 134 ARG A N 1
ATOM 1097 C CA . ARG A 1 134 ? -7.757 2.205 22.471 1.00 81.69 134 ARG A CA 1
ATOM 1098 C C . ARG A 1 134 ? -8.035 1.308 21.261 1.00 81.69 134 ARG A C 1
ATOM 1100 O O . ARG A 1 134 ? -8.786 0.379 21.450 1.00 81.69 134 ARG A O 1
ATOM 1107 N N . VAL A 1 135 ? -7.409 1.487 20.080 1.00 80.56 135 VAL A N 1
ATOM 1108 C CA . VAL A 1 135 ? -7.507 0.671 18.822 1.00 80.56 135 VAL A CA 1
ATOM 1109 C C . VAL A 1 135 ? -6.180 0.249 18.126 1.00 80.56 135 VAL A C 1
ATOM 1111 O O . VAL A 1 135 ? -5.542 1.009 17.430 1.00 80.56 135 VAL A O 1
ATOM 1114 N N . LEU A 1 136 ? -5.766 -1.006 18.284 1.00 76.75 136 LEU A N 1
ATOM 1115 C CA . LEU A 1 136 ? -4.679 -1.765 17.682 1.00 76.75 136 LEU A CA 1
ATOM 1116 C C . LEU A 1 136 ? -5.039 -2.272 16.272 1.00 76.75 136 LEU A C 1
ATOM 1118 O O . LEU A 1 136 ? -6.026 -2.969 16.048 1.00 76.75 136 LEU A O 1
ATOM 1122 N N . VAL A 1 137 ? -4.150 -2.016 15.327 1.00 82.06 137 VAL A N 1
ATOM 1123 C CA . VAL A 1 137 ? -4.232 -2.466 13.941 1.00 82.06 137 VAL A CA 1
ATOM 1124 C C . VAL A 1 137 ? -3.001 -3.329 13.659 1.00 82.06 137 VAL A C 1
ATOM 1126 O O . VAL A 1 137 ? -1.929 -2.780 13.406 1.00 82.06 137 VAL A O 1
ATOM 1129 N N . PRO A 1 138 ? -3.085 -4.666 13.753 1.00 80.56 138 PRO A N 1
ATOM 1130 C CA . PRO A 1 138 ? -1.982 -5.536 13.364 1.00 80.56 138 PRO A CA 1
ATOM 1131 C C . PRO A 1 138 ? -1.866 -5.629 11.845 1.00 80.56 138 PRO A C 1
ATOM 1133 O O . PRO A 1 138 ? -2.868 -5.574 11.136 1.00 80.56 138 PRO A O 1
ATOM 1136 N N . GLY A 1 139 ? -0.634 -5.764 11.352 1.00 83.00 139 GLY A N 1
ATOM 1137 C CA . GLY A 1 139 ? -0.354 -5.648 9.922 1.00 83.00 139 GLY A CA 1
ATOM 1138 C C . GLY A 1 139 ? -0.745 -4.268 9.396 1.00 83.00 139 GLY A C 1
ATOM 1139 O O . GLY A 1 139 ? -1.418 -4.159 8.373 1.00 83.00 139 GLY A O 1
ATOM 1140 N N . ALA A 1 140 ? -0.384 -3.213 10.134 1.00 83.75 140 ALA A N 1
ATOM 1141 C CA . ALA A 1 140 ? -0.809 -1.848 9.841 1.00 83.75 140 ALA A CA 1
ATOM 1142 C C . ALA A 1 140 ? -0.319 -1.334 8.480 1.00 83.75 140 ALA A C 1
ATOM 1144 O O . ALA A 1 140 ? -0.827 -0.309 8.018 1.00 83.75 140 ALA A O 1
ATOM 1145 N N . GLY A 1 141 ? 0.662 -1.993 7.849 1.00 90.25 141 GLY A N 1
ATOM 1146 C CA . GLY A 1 141 ? 1.251 -1.544 6.597 1.00 90.25 141 GLY A CA 1
ATOM 1147 C C . GLY A 1 141 ? 1.823 -0.141 6.765 1.00 90.25 141 GLY A C 1
ATOM 1148 O O . GLY A 1 141 ? 2.726 0.073 7.570 1.00 90.25 141 GLY A O 1
ATOM 1149 N N . LEU A 1 142 ? 1.260 0.831 6.040 1.00 87.56 142 LEU A N 1
ATOM 1150 C CA . LEU A 1 142 ? 1.667 2.237 6.135 1.00 87.56 142 LEU A CA 1
ATOM 1151 C C . LEU A 1 142 ? 0.849 3.048 7.145 1.00 87.56 142 LEU A C 1
ATOM 1153 O O . LEU A 1 142 ? 0.907 4.277 7.139 1.00 87.56 142 LEU A O 1
ATOM 1157 N N . GLY A 1 143 ? 0.067 2.370 7.987 1.00 85.25 143 GLY A N 1
ATOM 1158 C CA . GLY A 1 143 ? -0.648 2.917 9.138 1.00 85.25 143 GLY A CA 1
ATOM 1159 C C . GLY A 1 143 ? -1.832 3.819 8.809 1.00 85.25 143 GLY A C 1
ATOM 1160 O O . GLY A 1 143 ? -2.367 4.465 9.711 1.00 85.25 143 GLY A O 1
ATOM 1161 N N . ARG A 1 144 ? -2.297 3.856 7.553 1.00 91.44 144 ARG A N 1
ATOM 1162 C CA . ARG A 1 144 ? -3.436 4.701 7.171 1.00 91.44 144 ARG A CA 1
ATOM 1163 C C . ARG A 1 144 ? -4.715 4.332 7.912 1.00 91.44 144 ARG A C 1
ATOM 1165 O O . ARG A 1 144 ? -5.435 5.233 8.329 1.00 91.44 144 ARG A O 1
ATOM 1172 N N . LEU A 1 145 ? -5.008 3.043 8.088 1.00 92.38 145 LEU A N 1
ATOM 1173 C CA . LEU A 1 145 ? -6.197 2.616 8.832 1.00 92.38 145 LEU A CA 1
ATOM 1174 C C . LEU A 1 145 ? -6.126 3.065 10.299 1.00 92.38 145 LEU A C 1
ATOM 1176 O O . LEU A 1 145 ? -7.085 3.646 10.794 1.00 92.38 145 LEU A O 1
ATOM 1180 N N . ALA A 1 146 ? -4.982 2.876 10.963 1.00 86.31 146 ALA A N 1
ATOM 1181 C CA . ALA A 1 146 ? -4.775 3.373 12.324 1.00 86.31 146 ALA A CA 1
ATOM 1182 C C . ALA A 1 146 ? -4.988 4.897 12.393 1.00 86.31 146 ALA A C 1
ATOM 1184 O O . ALA A 1 146 ? -5.727 5.388 13.241 1.00 86.31 146 ALA A O 1
ATOM 1185 N N . PHE A 1 147 ? -4.455 5.644 11.422 1.00 83.88 147 PHE A N 1
ATOM 1186 C CA . PHE A 1 147 ? -4.678 7.086 11.317 1.00 83.88 147 PHE A CA 1
ATOM 1187 C C . PHE A 1 147 ? -6.154 7.470 11.127 1.00 83.88 147 PHE A C 1
ATOM 1189 O O . PHE A 1 147 ? -6.637 8.405 11.764 1.00 83.88 147 PHE A O 1
ATOM 1196 N N . GLU A 1 148 ? -6.892 6.756 10.277 1.00 90.31 148 GLU A N 1
ATOM 1197 C CA . GLU A 1 148 ? -8.331 6.973 10.091 1.00 90.31 148 GLU A CA 1
ATOM 1198 C C . GLU A 1 148 ? -9.111 6.733 11.393 1.00 90.31 148 GLU A C 1
ATOM 1200 O O . GLU A 1 148 ? -10.003 7.514 11.729 1.00 90.31 148 GLU A O 1
ATOM 1205 N N . ILE A 1 149 ? -8.756 5.698 12.151 1.00 89.88 149 ILE A N 1
ATOM 1206 C CA . ILE A 1 149 ? -9.383 5.387 13.438 1.00 89.88 149 ILE A CA 1
ATOM 1207 C C . ILE A 1 149 ? -9.094 6.496 14.456 1.00 89.88 149 ILE A C 1
ATOM 1209 O O . ILE A 1 149 ? -10.025 7.029 15.063 1.00 89.88 149 ILE A O 1
ATOM 1213 N N . PHE A 1 150 ? -7.838 6.939 14.562 1.00 83.69 150 PHE A N 1
ATOM 1214 C CA . PHE A 1 150 ? -7.476 8.070 15.415 1.00 83.69 150 PHE A CA 1
ATOM 1215 C C . PHE A 1 150 ? -8.262 9.342 15.080 1.00 83.69 150 PHE A C 1
ATOM 1217 O O . PHE A 1 150 ? -8.782 10.023 15.964 1.00 83.69 150 PHE A O 1
ATOM 1224 N N . ARG A 1 151 ? -8.413 9.658 13.786 1.00 85.75 151 ARG A N 1
ATOM 1225 C CA . ARG A 1 151 ? -9.152 10.850 13.338 1.00 85.75 151 ARG A CA 1
ATOM 1226 C C . ARG A 1 151 ? -10.620 10.875 13.762 1.00 85.75 151 ARG A C 1
ATOM 1228 O O . ARG A 1 151 ? -11.226 11.944 13.714 1.00 85.75 151 ARG A O 1
ATOM 1235 N N . ARG A 1 152 ? -11.185 9.735 14.159 1.00 89.94 152 ARG A N 1
ATOM 1236 C CA . ARG A 1 152 ? -12.569 9.603 14.642 1.00 89.94 152 ARG A CA 1
ATOM 1237 C C . ARG A 1 152 ? -12.697 9.740 16.154 1.00 89.94 152 ARG A C 1
ATOM 1239 O O . ARG A 1 152 ? -13.788 9.592 16.698 1.00 89.94 152 ARG A O 1
ATOM 1246 N N . GLY A 1 153 ? -11.597 10.091 16.815 1.00 85.06 153 GLY A N 1
ATOM 1247 C CA . GLY A 1 153 ? -11.549 10.361 18.243 1.00 85.06 153 GLY A CA 1
ATOM 1248 C C . GLY A 1 153 ? -11.206 9.141 19.082 1.00 85.06 153 GLY A C 1
ATOM 1249 O O . GLY A 1 153 ? -11.326 9.235 20.290 1.00 85.06 153 GLY A O 1
ATOM 1250 N N . PHE A 1 154 ? -10.791 8.030 18.472 1.00 86.06 154 PHE A N 1
ATOM 1251 C CA . PHE A 1 154 ? -10.261 6.873 19.191 1.00 86.06 154 PHE A CA 1
ATOM 1252 C C . PHE A 1 154 ? -8.762 7.043 19.447 1.00 86.06 154 PHE A C 1
ATOM 1254 O O . PHE A 1 154 ? -8.071 7.730 18.693 1.00 86.06 154 PHE A O 1
ATOM 1261 N N . SER A 1 155 ? -8.224 6.382 20.467 1.00 81.00 155 SER A N 1
ATOM 1262 C CA . SER A 1 155 ? -6.778 6.157 20.516 1.00 81.00 155 SER A CA 1
ATOM 1263 C C . SER A 1 155 ? -6.436 4.972 19.616 1.00 81.00 155 SER A C 1
ATOM 1265 O O . SER A 1 155 ? -7.253 4.067 19.479 1.00 81.00 155 SER A O 1
ATOM 1267 N N . SER A 1 156 ? -5.282 4.961 18.941 1.00 82.81 156 SER A N 1
ATOM 1268 C CA . SER A 1 156 ? -4.932 3.849 18.052 1.00 82.81 156 SER A CA 1
ATOM 1269 C C . SER A 1 156 ? -3.446 3.507 18.039 1.00 82.81 156 SER A C 1
ATOM 1271 O O . SER A 1 156 ? -2.603 4.399 18.098 1.00 82.81 156 SER A O 1
ATOM 1273 N N . GLU A 1 157 ? -3.122 2.228 17.873 1.00 76.62 157 GLU A N 1
ATOM 1274 C CA . GLU A 1 157 ? -1.767 1.705 17.698 1.00 76.62 157 GLU A CA 1
ATOM 1275 C C . GLU A 1 157 ? -1.697 0.872 16.418 1.00 76.62 157 GLU A C 1
ATOM 1277 O O . GLU A 1 157 ? -2.524 0.002 16.191 1.00 76.62 157 GLU A O 1
ATOM 128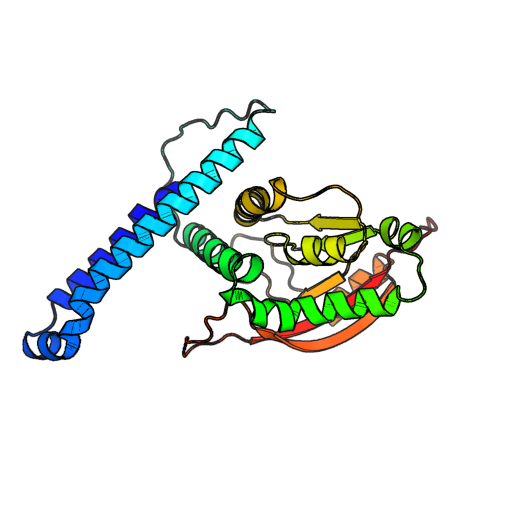2 N N . GLY A 1 158 ? -0.703 1.103 15.567 1.00 74.75 158 GLY A N 1
ATOM 1283 C CA . GLY A 1 158 ? -0.399 0.205 14.453 1.00 74.75 158 GLY A CA 1
ATOM 1284 C C . GLY A 1 158 ? 0.717 -0.757 14.845 1.00 74.75 158 GLY A C 1
ATOM 1285 O O . GLY A 1 158 ? 1.711 -0.327 15.427 1.00 74.75 158 GLY A O 1
ATOM 1286 N N . ASN A 1 159 ? 0.586 -2.038 14.510 1.00 77.06 159 ASN A N 1
ATOM 1287 C CA . ASN A 1 159 ? 1.674 -3.005 14.613 1.00 77.06 159 ASN A CA 1
ATOM 1288 C C . ASN A 1 159 ? 2.065 -3.495 13.217 1.00 77.06 159 ASN A C 1
ATOM 1290 O O . ASN A 1 159 ? 1.220 -3.951 12.453 1.00 77.06 159 ASN A O 1
ATOM 1294 N N . GLU A 1 160 ? 3.350 -3.403 12.895 1.00 80.00 160 GLU A N 1
ATOM 1295 C CA . GLU A 1 160 ? 3.916 -3.839 11.623 1.00 80.00 160 GLU A CA 1
ATOM 1296 C C . GLU A 1 160 ? 5.294 -4.460 11.875 1.00 80.00 160 GLU A C 1
ATOM 1298 O O . GLU A 1 160 ? 6.013 -4.048 12.787 1.00 80.00 160 GLU A O 1
ATOM 1303 N N . TYR A 1 161 ? 5.644 -5.472 11.084 1.00 76.31 161 TYR A N 1
ATOM 1304 C CA . TYR A 1 161 ? 6.893 -6.224 11.208 1.00 76.31 161 TYR A CA 1
ATOM 1305 C C . TYR A 1 161 ? 7.860 -5.934 10.053 1.00 76.31 161 TYR A C 1
ATOM 1307 O O . TYR A 1 161 ? 9.080 -5.984 10.216 1.00 76.31 161 TYR A O 1
ATOM 1315 N N . SER A 1 162 ? 7.335 -5.634 8.865 1.00 79.06 162 SER A N 1
ATOM 1316 C CA . SER A 1 162 ? 8.143 -5.371 7.684 1.00 79.06 162 SER A CA 1
ATOM 1317 C C . SER A 1 162 ? 8.894 -4.054 7.827 1.00 79.06 162 SER A C 1
ATOM 1319 O O . SER A 1 162 ? 8.298 -2.980 7.806 1.00 79.06 162 SER A O 1
ATOM 1321 N N . MET A 1 163 ? 10.225 -4.129 7.871 1.00 71.38 163 MET A N 1
ATOM 1322 C CA . MET A 1 163 ? 11.088 -2.943 7.885 1.00 71.38 163 MET A CA 1
ATOM 1323 C C . MET A 1 163 ? 10.828 -2.013 6.685 1.00 71.38 163 MET A C 1
ATOM 1325 O O . MET A 1 163 ? 10.925 -0.800 6.817 1.00 71.38 163 MET A O 1
ATOM 1329 N N . PHE A 1 164 ? 10.458 -2.567 5.525 1.00 78.94 164 PHE A N 1
ATOM 1330 C CA . PHE A 1 164 ? 10.088 -1.795 4.333 1.00 78.94 164 PHE A CA 1
ATOM 1331 C C . PHE A 1 164 ? 8.853 -0.923 4.590 1.00 78.94 164 PHE A C 1
ATOM 1333 O O . PHE A 1 164 ? 8.850 0.275 4.314 1.00 78.94 164 PHE A O 1
ATOM 1340 N N . MET A 1 165 ? 7.818 -1.527 5.180 1.00 82.44 165 MET A N 1
ATOM 1341 C CA . MET A 1 165 ? 6.595 -0.817 5.533 1.00 82.44 165 MET A CA 1
ATOM 1342 C C . MET A 1 165 ? 6.846 0.161 6.674 1.00 82.44 165 MET A C 1
ATOM 1344 O O . MET A 1 165 ? 6.406 1.290 6.565 1.00 82.44 165 MET A O 1
ATOM 1348 N N . LEU A 1 166 ? 7.604 -0.208 7.711 1.00 65.25 166 LEU A N 1
ATOM 1349 C CA . LEU A 1 166 ? 7.917 0.677 8.839 1.00 65.25 166 LEU A CA 1
ATOM 1350 C C . LEU A 1 166 ? 8.677 1.936 8.411 1.00 65.25 166 LEU A C 1
ATOM 1352 O O . LEU A 1 166 ? 8.333 3.020 8.867 1.00 65.25 166 LEU A O 1
ATOM 1356 N N . VAL A 1 167 ? 9.663 1.824 7.515 1.00 69.38 167 VAL A N 1
ATOM 1357 C CA . VAL A 1 167 ? 10.405 2.982 6.982 1.00 69.38 167 VAL A CA 1
ATOM 1358 C C . VAL A 1 167 ? 9.470 3.937 6.232 1.00 69.38 167 VAL A C 1
ATOM 1360 O O . VAL A 1 167 ? 9.465 5.138 6.503 1.00 69.38 167 VAL A O 1
ATOM 1363 N N . ALA A 1 168 ? 8.630 3.405 5.342 1.00 78.31 168 ALA A N 1
ATOM 1364 C CA . ALA A 1 168 ? 7.674 4.205 4.581 1.00 78.31 168 ALA A CA 1
ATOM 1365 C C . ALA A 1 168 ? 6.537 4.764 5.453 1.00 78.31 168 ALA A C 1
ATOM 1367 O O . ALA A 1 168 ? 6.175 5.933 5.342 1.00 78.31 168 ALA A O 1
ATOM 1368 N N . ALA A 1 169 ? 6.000 3.952 6.363 1.00 70.06 169 ALA A N 1
ATOM 1369 C CA . ALA A 1 169 ? 4.992 4.338 7.340 1.00 70.06 169 ALA A CA 1
ATOM 1370 C C . ALA A 1 169 ? 5.521 5.471 8.207 1.00 70.06 169 ALA A C 1
ATOM 1372 O O . ALA A 1 169 ? 4.824 6.451 8.406 1.00 70.06 169 ALA A O 1
ATOM 1373 N N . ASN A 1 170 ? 6.762 5.375 8.675 1.00 67.88 170 ASN A N 1
ATOM 1374 C CA . ASN A 1 170 ? 7.399 6.400 9.480 1.00 67.88 170 ASN A CA 1
ATOM 1375 C C . ASN A 1 170 ? 7.493 7.736 8.743 1.00 67.88 170 ASN A C 1
ATOM 1377 O O . ASN A 1 170 ? 7.059 8.748 9.281 1.00 67.88 170 ASN A O 1
ATOM 1381 N N . PHE A 1 171 ? 7.983 7.735 7.502 1.00 73.06 171 PHE A N 1
ATOM 1382 C CA . PHE A 1 171 ? 8.036 8.935 6.663 1.00 73.06 171 PHE A CA 1
ATOM 1383 C C . PHE A 1 171 ? 6.662 9.618 6.530 1.00 73.06 171 PHE A C 1
ATOM 1385 O O . PHE A 1 171 ? 6.554 10.843 6.595 1.00 73.06 171 PHE A O 1
ATOM 1392 N N . MET A 1 172 ? 5.591 8.825 6.429 1.00 73.56 172 MET A N 1
ATOM 1393 C CA . MET A 1 172 ? 4.226 9.350 6.345 1.00 73.56 172 MET A CA 1
ATOM 1394 C C . MET A 1 172 ? 3.644 9.761 7.710 1.00 73.56 172 MET A C 1
ATOM 1396 O O . MET A 1 172 ? 3.048 10.830 7.824 1.00 73.56 172 MET A O 1
ATOM 1400 N N . ILE A 1 173 ? 3.813 8.937 8.748 1.00 60.19 173 ILE A N 1
ATOM 1401 C CA . ILE A 1 173 ? 3.138 9.013 10.056 1.00 60.19 173 ILE A CA 1
ATOM 1402 C C . ILE A 1 173 ? 3.882 9.893 11.066 1.00 60.19 173 ILE A C 1
ATOM 1404 O O . ILE A 1 173 ? 3.215 10.519 11.890 1.00 60.19 173 ILE A O 1
ATOM 1408 N N . ASN A 1 174 ? 5.219 10.011 11.024 1.00 51.84 174 ASN A N 1
ATOM 1409 C CA . ASN A 1 174 ? 5.969 10.914 11.925 1.00 51.84 174 ASN A CA 1
ATOM 1410 C C . ASN A 1 174 ? 5.532 12.368 11.792 1.00 51.84 174 ASN A C 1
ATOM 1412 O O . ASN A 1 174 ? 5.752 13.184 12.685 1.00 51.84 174 ASN A O 1
ATOM 1416 N N . ARG A 1 175 ? 4.862 12.697 10.694 1.00 52.41 175 ARG A N 1
ATOM 1417 C CA . ARG A 1 175 ? 4.251 14.000 10.508 1.00 52.41 175 ARG A CA 1
ATOM 1418 C C . ARG A 1 175 ? 2.924 14.159 11.273 1.00 52.41 175 ARG A C 1
ATOM 1420 O O . ARG A 1 175 ? 2.315 15.217 11.127 1.00 52.41 175 ARG A O 1
ATOM 1427 N N . ILE A 1 176 ? 2.433 13.155 12.034 1.00 42.72 176 ILE A N 1
ATOM 1428 C CA . ILE A 1 176 ? 1.000 13.106 12.392 1.00 42.72 176 ILE A CA 1
ATOM 1429 C C . ILE A 1 176 ? 0.465 12.389 13.683 1.00 42.72 176 ILE A C 1
ATOM 1431 O O . ILE A 1 176 ? -0.722 12.607 13.920 1.00 42.72 176 ILE A O 1
ATOM 1435 N N . LEU A 1 177 ? 1.162 11.612 14.557 1.00 31.58 177 LEU A N 1
ATOM 1436 C CA . LEU A 1 177 ? 0.440 10.806 15.615 1.00 31.58 177 LEU A CA 1
ATOM 1437 C C . LEU A 1 177 ? 1.052 10.555 17.038 1.00 31.58 177 LEU A C 1
ATOM 1439 O O . LEU A 1 177 ? 2.255 10.688 17.241 1.00 31.58 177 LEU A O 1
ATOM 1443 N N . LYS A 1 178 ? 0.185 10.163 18.01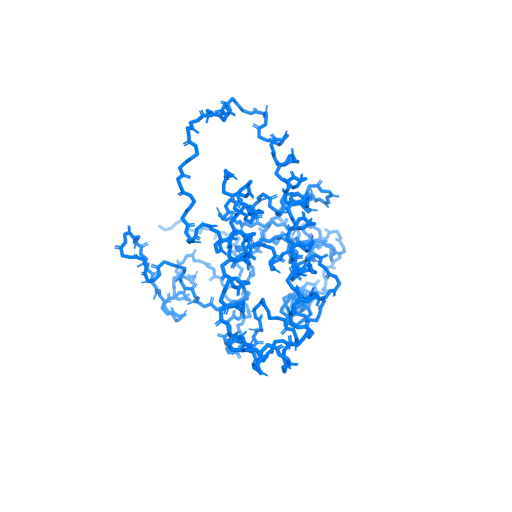9 1.00 35.88 178 LYS A N 1
ATOM 1444 C CA . LYS A 1 178 ? 0.398 9.858 19.483 1.00 35.88 178 LYS A CA 1
ATOM 1445 C C . LYS A 1 178 ? -0.362 8.552 19.976 1.00 35.88 178 LYS A C 1
ATOM 1447 O O . LYS A 1 178 ? -1.212 8.105 19.218 1.00 35.88 178 LYS A O 1
ATOM 1452 N N . PRO A 1 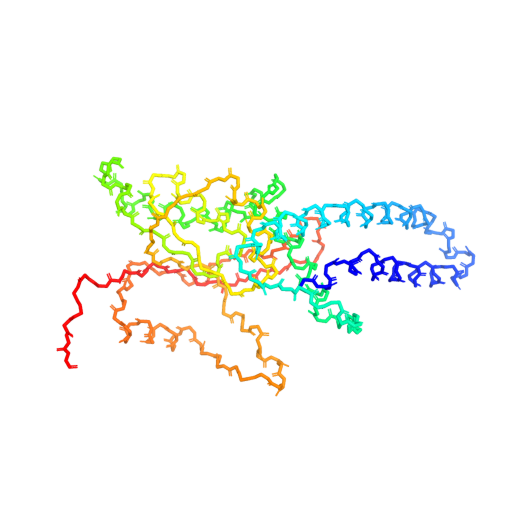179 ? -0.107 7.947 21.188 1.00 31.25 179 PRO A N 1
ATOM 1453 C CA . PRO A 1 179 ? -0.291 6.475 21.536 1.00 31.25 179 PRO A CA 1
ATOM 1454 C C . PRO A 1 179 ? -1.601 5.880 22.222 1.00 31.25 179 PRO A C 1
ATOM 1456 O O . PRO A 1 179 ? -2.177 6.580 23.058 1.00 31.25 179 PRO A O 1
ATOM 1459 N N . GLY A 1 180 ? -1.965 4.562 22.001 1.00 45.41 180 GLY A N 1
ATOM 1460 C CA . GLY A 1 180 ? -2.887 3.632 22.794 1.00 45.41 180 GLY A CA 1
ATOM 1461 C C . GLY A 1 180 ? -3.912 2.624 22.081 1.00 45.41 180 GLY A C 1
ATOM 1462 O O . GLY A 1 180 ? -4.960 3.095 21.681 1.00 45.41 180 GLY A O 1
ATOM 1463 N N . GLY A 1 181 ? -3.806 1.252 21.996 1.00 40.56 181 GLY A N 1
ATOM 1464 C CA . GLY A 1 181 ? -4.634 0.340 21.070 1.00 40.56 181 GLY A CA 1
ATOM 1465 C C . GLY A 1 181 ? -5.513 -0.959 21.488 1.00 40.56 181 GLY A C 1
ATOM 1466 O O . GLY A 1 181 ? -5.071 -1.681 22.371 1.00 40.56 181 GLY A O 1
ATOM 1467 N N . ILE A 1 182 ? -6.681 -1.334 20.831 1.00 41.72 182 ILE A N 1
ATOM 1468 C CA . ILE A 1 182 ? -7.532 -2.620 20.630 1.00 41.72 182 ILE A CA 1
ATOM 1469 C C . ILE A 1 182 ? -7.665 -3.248 19.185 1.00 41.72 182 ILE A C 1
ATOM 1471 O O . ILE A 1 182 ? -7.812 -2.537 18.209 1.00 41.72 182 ILE A O 1
ATOM 1475 N N . TRP A 1 183 ? -7.767 -4.578 19.010 1.00 40.84 183 TRP A N 1
ATOM 1476 C CA . TRP A 1 183 ? -7.590 -5.290 17.712 1.00 40.84 183 TRP A CA 1
ATOM 1477 C C . TRP A 1 183 ? -8.806 -5.396 16.752 1.00 40.84 183 TRP A C 1
ATOM 1479 O O . TRP A 1 183 ? -9.811 -6.026 17.080 1.00 40.84 183 TRP A O 1
ATOM 1489 N N . ILE A 1 184 ? -8.655 -4.913 15.506 1.00 48.31 184 ILE A N 1
ATOM 1490 C CA . ILE A 1 184 ? -9.572 -5.186 14.373 1.00 48.31 184 ILE A CA 1
ATOM 1491 C C . ILE A 1 184 ? -8.822 -5.786 13.170 1.00 48.31 184 ILE A C 1
ATOM 1493 O O . ILE A 1 184 ? -7.710 -5.352 12.867 1.00 48.31 184 ILE A O 1
ATOM 1497 N N . ASN A 1 185 ? -9.425 -6.760 12.472 1.00 55.09 185 ASN A N 1
ATOM 1498 C CA . ASN A 1 185 ? -8.841 -7.406 11.291 1.00 55.09 185 ASN A CA 1
ATOM 1499 C C . ASN A 1 185 ? -9.774 -7.351 10.071 1.00 55.09 185 ASN A C 1
ATOM 1501 O O . ASN A 1 185 ? -10.941 -7.733 10.154 1.00 55.09 185 ASN A O 1
ATOM 1505 N N . ILE A 1 186 ? -9.218 -6.968 8.918 1.00 59.31 186 ILE A N 1
ATOM 1506 C CA . ILE A 1 186 ? -9.810 -7.208 7.600 1.00 59.31 186 ILE A CA 1
ATOM 1507 C C . ILE A 1 186 ? -8.706 -7.592 6.614 1.00 59.31 186 ILE A C 1
ATOM 1509 O O . ILE A 1 186 ? -7.806 -6.804 6.331 1.00 59.31 186 ILE A O 1
ATOM 1513 N N . GLY A 1 187 ? -8.757 -8.812 6.089 1.00 62.31 187 GLY A N 1
ATOM 1514 C CA . GLY A 1 187 ? -7.773 -9.258 5.107 1.00 62.31 187 GLY A CA 1
ATOM 1515 C C . GLY A 1 187 ? -7.885 -10.737 4.748 1.00 62.31 187 GLY A C 1
ATOM 1516 O O . GLY A 1 187 ? -8.608 -11.489 5.413 1.00 62.31 187 GLY A O 1
ATOM 1517 N N . PRO A 1 188 ? -7.196 -11.165 3.678 1.00 73.88 188 PRO A N 1
ATOM 1518 C CA . PRO A 1 188 ? -7.068 -12.573 3.335 1.00 73.88 188 PRO A CA 1
ATOM 1519 C C . PRO A 1 188 ? -6.073 -13.281 4.257 1.00 73.88 188 PRO A C 1
ATOM 1521 O O . PRO A 1 188 ? -5.206 -12.657 4.864 1.00 73.88 188 PRO A O 1
ATOM 1524 N N . LEU A 1 189 ? -6.121 -14.612 4.265 1.00 63.25 189 LEU A N 1
ATOM 1525 C CA . LEU A 1 189 ? -5.078 -15.454 4.855 1.00 63.25 189 LEU A CA 1
ATOM 1526 C C . LEU A 1 189 ? -4.034 -15.836 3.800 1.00 63.25 189 LEU A C 1
ATOM 1528 O O . LEU A 1 189 ? -3.873 -17.002 3.450 1.00 63.25 189 LEU A O 1
ATOM 1532 N N . LEU A 1 190 ? -3.354 -14.829 3.244 1.00 68.56 190 LEU A N 1
ATOM 1533 C CA . LEU A 1 190 ? -2.242 -15.051 2.321 1.00 68.56 190 LEU A CA 1
ATOM 1534 C C . LEU A 1 190 ? -0.930 -15.119 3.111 1.00 68.56 190 LEU A C 1
ATOM 1536 O O . LEU A 1 190 ? -0.320 -14.095 3.424 1.00 68.56 190 LEU A O 1
ATOM 1540 N N . TYR A 1 191 ? -0.501 -16.335 3.446 1.00 60.97 191 TYR A N 1
ATOM 1541 C CA . TYR A 1 191 ? 0.728 -16.565 4.201 1.00 60.97 191 TYR A CA 1
ATOM 1542 C C . TYR A 1 191 ? 1.958 -16.297 3.335 1.00 60.97 191 TYR A C 1
ATOM 1544 O O . TYR A 1 191 ? 2.277 -17.047 2.418 1.00 60.97 191 TYR A O 1
ATOM 1552 N N . HIS A 1 192 ? 2.678 -15.222 3.654 1.00 60.31 192 HIS A N 1
ATOM 1553 C CA . HIS A 1 192 ? 3.810 -14.728 2.864 1.00 60.31 192 HIS A CA 1
ATOM 1554 C C . HIS A 1 192 ? 4.922 -15.767 2.633 1.00 60.31 192 HIS A C 1
ATOM 1556 O O . HIS A 1 192 ? 5.638 -15.688 1.639 1.00 60.31 192 HIS A O 1
ATOM 1562 N N . TYR A 1 193 ? 5.072 -16.725 3.549 1.00 65.12 193 TYR A N 1
ATOM 1563 C CA . TYR A 1 193 ? 6.151 -17.710 3.532 1.00 65.12 193 TYR A CA 1
ATOM 1564 C C . TYR A 1 193 ? 5.721 -19.107 3.079 1.00 65.12 193 TYR A C 1
ATOM 1566 O O . TYR A 1 193 ? 6.575 -19.988 3.069 1.00 65.12 193 TYR A O 1
ATOM 1574 N N . ALA A 1 194 ? 4.460 -19.303 2.676 1.00 59.38 194 ALA A N 1
ATOM 1575 C CA . ALA A 1 194 ? 3.944 -20.627 2.312 1.00 59.38 194 ALA A CA 1
ATOM 1576 C C . ALA A 1 194 ? 4.771 -21.310 1.205 1.00 59.38 194 ALA A C 1
ATOM 1578 O O . ALA A 1 194 ? 5.003 -22.515 1.229 1.00 59.38 194 ALA A O 1
ATOM 1579 N N . ASP A 1 195 ? 5.315 -20.518 0.276 1.00 70.25 195 ASP A N 1
ATOM 1580 C CA . ASP A 1 195 ? 6.102 -21.023 -0.854 1.00 70.25 195 ASP A CA 1
ATOM 1581 C C . ASP A 1 195 ? 7.631 -20.936 -0.648 1.00 70.25 195 ASP A C 1
ATOM 1583 O O . ASP A 1 195 ? 8.408 -21.243 -1.559 1.00 70.25 195 ASP A O 1
ATOM 1587 N N . MET A 1 196 ? 8.109 -20.510 0.530 1.00 73.12 196 MET A N 1
ATOM 1588 C CA . MET A 1 196 ? 9.542 -20.315 0.794 1.00 73.12 196 MET A CA 1
ATOM 1589 C C . MET A 1 196 ? 10.151 -21.518 1.526 1.00 73.12 196 MET A C 1
ATOM 1591 O O . MET A 1 196 ? 9.978 -21.682 2.728 1.00 73.12 196 MET A O 1
ATOM 1595 N N . LYS A 1 197 ? 10.936 -22.331 0.805 1.00 60.47 197 LYS A N 1
ATOM 1596 C CA . LYS A 1 197 ? 11.511 -23.601 1.300 1.00 60.47 197 LYS A CA 1
ATOM 1597 C C . LYS A 1 197 ? 12.399 -23.495 2.546 1.00 60.47 197 LYS A C 1
ATOM 1599 O O . LYS A 1 197 ? 12.517 -24.481 3.267 1.00 60.47 197 LYS A O 1
ATOM 1604 N N . ASP A 1 198 ? 13.009 -22.338 2.787 1.00 70.19 198 ASP A N 1
ATOM 1605 C CA . ASP A 1 198 ? 13.947 -22.133 3.900 1.00 70.19 198 ASP A CA 1
ATOM 1606 C C . ASP A 1 198 ? 13.296 -21.464 5.122 1.00 70.19 198 ASP A C 1
ATOM 1608 O O . ASP A 1 198 ? 13.957 -21.247 6.140 1.00 70.19 198 ASP A O 1
ATOM 1612 N N . ASN A 1 199 ? 11.996 -21.159 5.050 1.00 57.12 199 ASN A N 1
ATOM 1613 C CA . ASN A 1 199 ? 11.271 -20.487 6.118 1.00 57.12 199 ASN A CA 1
ATOM 1614 C C . ASN A 1 199 ? 10.217 -21.424 6.709 1.00 57.12 199 ASN A C 1
ATOM 1616 O O . ASN A 1 199 ? 9.418 -22.026 6.000 1.00 57.12 199 ASN A O 1
ATOM 1620 N N . LEU A 1 200 ? 10.177 -21.507 8.037 1.00 55.44 200 LEU A N 1
ATOM 1621 C CA . LEU A 1 200 ? 9.064 -22.143 8.734 1.00 55.44 200 LEU A CA 1
ATOM 1622 C C . LEU A 1 200 ? 7.804 -21.289 8.533 1.00 55.44 200 LEU A C 1
ATOM 1624 O O . LEU A 1 200 ? 7.765 -20.133 8.960 1.00 55.44 200 LEU A O 1
ATOM 1628 N N . SER A 1 201 ? 6.779 -21.860 7.901 1.00 57.91 201 SER A N 1
ATOM 1629 C CA . SER A 1 201 ? 5.448 -21.263 7.781 1.00 57.91 201 SER A CA 1
ATOM 1630 C C . SER A 1 201 ? 4.404 -22.213 8.359 1.00 57.91 201 SER A C 1
ATOM 1632 O O . SER A 1 201 ? 4.418 -23.409 8.082 1.00 57.91 201 SER A O 1
ATOM 1634 N N . ILE A 1 202 ? 3.532 -21.688 9.219 1.00 56.69 202 ILE A N 1
ATOM 1635 C CA . ILE A 1 202 ? 2.338 -22.386 9.700 1.00 56.69 202 ILE A CA 1
ATOM 1636 C C . ILE A 1 202 ? 1.161 -21.643 9.076 1.00 56.69 202 ILE A C 1
ATOM 1638 O O . ILE A 1 202 ? 1.013 -20.439 9.285 1.00 56.69 202 ILE A O 1
ATOM 1642 N N . GLU A 1 203 ? 0.348 -22.366 8.311 1.00 78.62 203 GLU A N 1
ATOM 1643 C CA . GLU A 1 203 ? -0.685 -21.817 7.425 1.00 78.62 203 GLU A CA 1
ATOM 1644 C C . GLU A 1 203 ? -2.086 -22.269 7.878 1.00 78.62 203 GLU A C 1
ATOM 1646 O O . GLU A 1 203 ? -2.732 -23.074 7.200 1.00 78.62 203 GLU A O 1
ATOM 1651 N N . PRO A 1 204 ? -2.561 -21.850 9.068 1.00 69.00 204 PRO A N 1
ATOM 1652 C CA . PRO A 1 204 ? -3.845 -22.313 9.568 1.00 69.00 204 PRO A CA 1
ATOM 1653 C C . PRO A 1 204 ? -4.994 -21.793 8.689 1.00 69.00 204 PRO A C 1
ATOM 1655 O O . PRO A 1 204 ? -5.041 -20.607 8.367 1.00 69.00 204 PRO A O 1
ATOM 1658 N N . PRO A 1 205 ? -5.973 -22.633 8.328 1.00 81.25 205 PRO A N 1
ATOM 1659 C CA . PRO A 1 205 ? -7.215 -22.132 7.760 1.00 81.25 205 PRO A CA 1
ATOM 1660 C C . PRO A 1 205 ? -7.972 -21.271 8.789 1.00 81.25 205 PRO A C 1
ATOM 1662 O O . PRO A 1 205 ? -7.685 -21.294 9.990 1.00 81.25 205 PRO A O 1
ATOM 1665 N N . TYR A 1 206 ? -8.915 -20.452 8.312 1.00 79.44 206 TYR A N 1
ATOM 1666 C CA . TYR A 1 206 ? -9.558 -19.432 9.149 1.00 79.44 206 TYR A CA 1
ATOM 1667 C C . TYR A 1 206 ? -10.298 -20.005 10.367 1.00 79.44 206 TYR A C 1
ATOM 1669 O O . TYR A 1 206 ? -10.268 -19.401 11.434 1.00 79.44 206 TYR A O 1
ATOM 1677 N N . ASP A 1 207 ? -10.928 -21.168 10.231 1.00 83.94 207 ASP A N 1
ATOM 1678 C CA . ASP A 1 207 ? -11.573 -21.895 11.327 1.00 83.94 207 ASP A CA 1
ATOM 1679 C C . ASP A 1 207 ? -10.585 -22.228 12.456 1.00 83.94 207 ASP A C 1
ATOM 1681 O O . ASP A 1 207 ? -10.845 -21.900 13.613 1.00 83.94 207 ASP A O 1
ATOM 1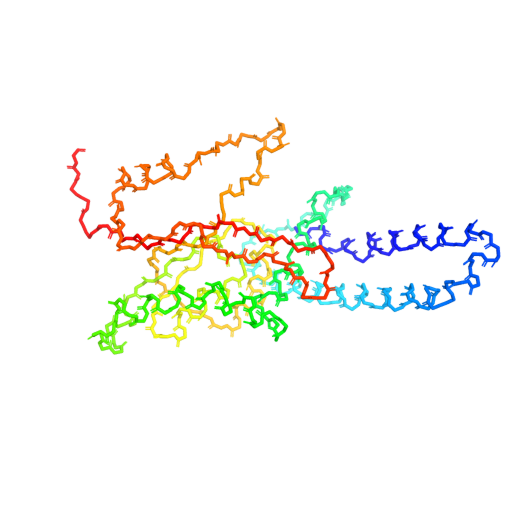685 N N . ILE A 1 208 ? -9.407 -22.754 12.117 1.00 71.69 208 ILE A N 1
ATOM 1686 C CA . ILE A 1 208 ? -8.338 -23.042 13.084 1.00 71.69 208 ILE A CA 1
ATOM 1687 C C . ILE A 1 208 ? -7.766 -21.750 13.681 1.00 71.69 208 ILE A C 1
ATOM 1689 O O . ILE A 1 208 ? -7.527 -21.666 14.886 1.00 71.69 208 ILE A O 1
ATOM 1693 N N . LEU A 1 209 ? -7.576 -20.706 12.868 1.00 65.81 209 LEU A N 1
ATOM 1694 C CA . LEU A 1 209 ? -7.128 -19.402 13.362 1.00 65.81 209 LEU A CA 1
ATOM 1695 C C . LEU A 1 209 ? -8.134 -18.806 14.359 1.00 65.81 209 LEU A C 1
ATOM 1697 O O . LEU A 1 209 ? -7.734 -18.268 15.391 1.00 65.81 209 LEU A O 1
ATOM 1701 N N . LYS A 1 210 ? -9.433 -18.933 14.082 1.00 72.31 210 LYS A N 1
ATOM 1702 C CA . LYS A 1 210 ? -10.519 -18.491 14.959 1.00 72.31 210 LYS A CA 1
ATOM 1703 C C . LYS A 1 210 ? -10.527 -19.255 16.280 1.00 72.31 210 LYS A C 1
ATOM 1705 O O . LYS A 1 210 ? -10.636 -18.622 17.330 1.00 72.31 210 LYS A O 1
ATOM 1710 N N . GLU A 1 211 ? -10.367 -20.577 16.247 1.00 69.19 211 GLU A N 1
ATOM 1711 C CA . GLU A 1 211 ? -10.230 -21.396 17.458 1.00 69.19 211 GLU A CA 1
ATOM 1712 C C . GLU A 1 211 ? -9.049 -20.930 18.318 1.00 69.19 211 GLU A C 1
ATOM 1714 O O . GLU A 1 211 ? -9.210 -20.733 19.522 1.00 69.19 211 GLU A O 1
ATOM 1719 N N . CYS A 1 212 ? -7.897 -20.649 17.702 1.00 54.75 212 CYS A N 1
ATOM 1720 C CA . CYS A 1 212 ? -6.741 -20.079 18.394 1.00 54.75 212 CYS A CA 1
ATOM 1721 C C . CYS A 1 212 ? -7.049 -18.705 19.009 1.00 54.75 212 CYS A C 1
ATOM 1723 O O . CYS A 1 212 ? -6.709 -18.465 20.165 1.00 54.75 212 CYS A O 1
ATOM 1725 N N . ILE A 1 213 ? -7.712 -17.807 18.271 1.00 52.25 213 ILE A N 1
ATOM 1726 C CA . ILE A 1 213 ? -8.084 -16.469 18.763 1.00 52.25 213 ILE A CA 1
ATOM 1727 C C . ILE A 1 213 ? -8.983 -16.580 20.007 1.00 52.25 213 ILE A C 1
ATOM 1729 O O . ILE A 1 213 ? -8.738 -15.893 21.003 1.00 52.25 213 ILE A O 1
ATOM 1733 N N . VAL A 1 214 ? -9.969 -17.483 19.988 1.00 61.41 214 VAL A N 1
ATOM 1734 C CA . VAL A 1 214 ? -10.850 -17.753 21.138 1.00 61.41 214 VAL A CA 1
ATOM 1735 C C . VAL A 1 214 ? -10.082 -18.395 22.297 1.00 61.41 214 VAL A C 1
ATOM 1737 O O . VAL A 1 214 ? -10.252 -17.976 23.440 1.00 61.41 214 VAL A O 1
ATOM 1740 N N . ALA A 1 215 ? -9.203 -19.363 22.023 1.00 53.50 215 ALA A N 1
ATOM 1741 C CA . ALA A 1 215 ? -8.388 -20.030 23.041 1.00 53.50 215 ALA A CA 1
ATOM 1742 C C . ALA A 1 215 ? -7.410 -19.069 23.744 1.00 53.50 215 ALA A C 1
ATOM 1744 O O . ALA A 1 215 ? -7.131 -19.228 24.930 1.00 53.50 215 ALA A O 1
ATOM 1745 N N . ILE A 1 216 ? -6.935 -18.039 23.037 1.00 46.75 216 ILE A N 1
ATOM 1746 C CA . ILE A 1 216 ? -6.097 -16.956 23.583 1.00 46.75 216 ILE A CA 1
ATOM 1747 C C . ILE A 1 216 ? -6.929 -15.961 24.428 1.00 46.75 216 ILE A C 1
ATOM 1749 O O . ILE A 1 216 ? -6.379 -15.094 25.109 1.00 46.75 216 ILE A O 1
ATOM 1753 N N . GLY A 1 217 ? -8.257 -16.106 24.441 1.00 44.97 217 GLY A N 1
ATOM 1754 C CA . GLY A 1 217 ? -9.176 -15.379 25.316 1.00 44.97 217 GLY A CA 1
ATOM 1755 C C . GLY A 1 217 ? -9.929 -14.234 24.642 1.00 44.97 217 GLY A C 1
ATOM 1756 O O . GLY A 1 217 ? -10.721 -13.567 25.306 1.00 44.97 217 GLY A O 1
ATOM 1757 N N . PHE A 1 218 ? -9.726 -13.986 23.346 1.00 47.97 218 PHE A N 1
ATOM 1758 C CA . PHE A 1 218 ? -10.473 -12.952 22.631 1.00 47.97 218 PHE A CA 1
ATOM 1759 C C . PHE A 1 218 ? -11.930 -13.367 22.409 1.00 47.97 218 PHE A C 1
ATOM 1761 O O . PHE A 1 218 ? -12.231 -14.515 22.078 1.00 47.97 218 PHE A O 1
ATOM 1768 N N . LYS A 1 219 ? -12.844 -12.405 22.555 1.00 65.94 219 LYS A N 1
ATOM 1769 C CA . LYS A 1 219 ? -14.267 -12.591 22.255 1.00 65.94 219 LYS A CA 1
ATOM 1770 C C . LYS A 1 219 ? -14.591 -11.946 20.915 1.00 65.94 219 LYS A C 1
ATOM 1772 O O . LYS A 1 219 ? -14.351 -10.754 20.747 1.00 65.94 219 LYS A O 1
ATOM 1777 N N . PHE A 1 220 ? -15.123 -12.727 19.980 1.00 71.06 220 PHE A N 1
ATOM 1778 C CA . PHE A 1 220 ? -15.621 -12.208 18.707 1.00 71.06 220 PHE A CA 1
ATOM 1779 C C . PHE A 1 220 ? -16.926 -11.445 18.937 1.00 71.06 220 PHE A C 1
ATOM 1781 O O . PHE A 1 220 ? -17.865 -11.988 19.516 1.00 71.06 220 PHE A O 1
ATOM 1788 N N . GLU A 1 221 ? -16.973 -10.202 18.470 1.00 73.00 221 GLU A N 1
ATOM 1789 C CA . GLU A 1 221 ? -18.148 -9.323 18.565 1.00 73.00 221 GLU A CA 1
ATOM 1790 C C . GLU A 1 221 ? -18.838 -9.179 17.211 1.00 73.00 221 GLU A C 1
ATOM 1792 O O . GLU A 1 221 ? -20.063 -9.134 17.128 1.00 73.00 221 GLU A O 1
ATOM 1797 N N . LYS A 1 222 ? -18.045 -9.186 16.136 1.00 78.62 222 LYS A N 1
ATOM 1798 C CA . LYS A 1 222 ? -18.527 -9.136 14.759 1.00 78.62 222 LYS A CA 1
ATOM 1799 C C . LYS A 1 222 ? -17.665 -10.026 13.879 1.00 78.62 222 LYS A C 1
ATOM 1801 O O . LYS A 1 222 ? -16.451 -10.093 14.063 1.00 78.62 222 LYS A O 1
ATOM 1806 N N . GLU A 1 223 ? -18.292 -10.700 12.926 1.00 84.75 223 GLU A N 1
ATOM 1807 C CA . GLU A 1 223 ? -17.619 -11.556 11.954 1.00 84.75 223 GLU A CA 1
ATOM 1808 C C . GLU A 1 223 ? -18.390 -11.543 10.634 1.00 84.75 223 GLU A C 1
ATOM 1810 O O . GLU A 1 223 ? -19.585 -11.832 10.596 1.00 84.75 223 GLU A O 1
ATOM 1815 N N . GLU A 1 224 ? -17.687 -11.238 9.549 1.00 85.31 224 GLU A N 1
ATOM 1816 C CA . GLU A 1 224 ? -18.178 -11.337 8.180 1.00 85.31 224 GLU A CA 1
ATOM 1817 C C . GLU A 1 224 ? -17.127 -12.071 7.339 1.00 85.31 224 GLU A C 1
ATOM 1819 O O . GLU A 1 224 ? -15.972 -11.655 7.231 1.00 85.31 224 GLU A O 1
ATOM 1824 N N . VAL A 1 225 ? -17.525 -13.192 6.741 1.00 84.06 225 VAL A N 1
ATOM 1825 C CA . VAL A 1 225 ? -16.663 -14.001 5.871 1.00 84.06 225 VAL A CA 1
ATOM 1826 C C . VAL A 1 225 ? -16.993 -13.741 4.406 1.00 84.06 225 VAL A C 1
ATOM 1828 O O . VAL A 1 225 ? -18.139 -13.462 4.060 1.00 84.06 225 VAL A O 1
ATOM 1831 N N . ASN A 1 226 ? -16.002 -13.915 3.530 1.00 84.25 226 ASN A N 1
ATOM 1832 C CA . ASN A 1 226 ? -16.117 -13.669 2.089 1.00 84.25 226 ASN A CA 1
ATOM 1833 C C . ASN A 1 226 ? -16.371 -12.199 1.719 1.00 84.25 226 ASN A C 1
ATOM 1835 O O . ASN A 1 226 ? -17.015 -11.922 0.708 1.00 84.25 226 ASN A O 1
ATOM 1839 N N . VAL A 1 227 ? -15.831 -11.262 2.500 1.00 80.38 227 VAL A N 1
ATOM 1840 C CA . VAL A 1 227 ? -15.841 -9.840 2.144 1.00 80.38 227 VAL A CA 1
ATOM 1841 C C . VAL A 1 227 ? -14.902 -9.641 0.957 1.00 80.38 227 VAL A C 1
ATOM 1843 O O . VAL A 1 227 ? -13.702 -9.902 1.059 1.00 80.38 227 VAL A O 1
ATOM 1846 N N . GLU A 1 228 ? -15.432 -9.213 -0.188 1.00 83.81 228 GLU A N 1
ATOM 1847 C CA . GLU A 1 228 ? -14.600 -8.944 -1.359 1.00 83.81 228 GLU A CA 1
ATOM 1848 C C . GLU A 1 228 ? -13.775 -7.673 -1.149 1.00 83.81 228 GLU A C 1
ATOM 1850 O O . GLU A 1 228 ? -14.305 -6.567 -1.066 1.00 83.81 228 GLU A O 1
ATOM 1855 N N . THR A 1 229 ? -12.454 -7.833 -1.086 1.00 73.44 229 THR A N 1
ATOM 1856 C CA . THR A 1 229 ? -11.513 -6.724 -0.926 1.00 73.44 229 THR A CA 1
ATOM 1857 C C . THR A 1 229 ? -10.495 -6.729 -2.066 1.00 73.44 229 THR A C 1
ATOM 1859 O O . THR A 1 229 ? -9.753 -7.711 -2.208 1.00 73.44 229 THR A O 1
ATOM 1862 N N . PRO A 1 230 ? -10.402 -5.659 -2.872 1.00 75.88 230 PRO A N 1
ATOM 1863 C CA . PRO A 1 230 ? -9.290 -5.494 -3.797 1.00 75.88 230 PRO A CA 1
ATOM 1864 C C . PRO A 1 230 ? -7.990 -5.244 -3.023 1.00 75.88 230 PRO A C 1
ATOM 1866 O O . PRO A 1 230 ? -8.000 -4.681 -1.922 1.00 75.88 230 PRO A O 1
ATOM 1869 N N . TYR A 1 231 ? -6.869 -5.650 -3.612 1.00 67.06 231 TYR A N 1
ATOM 1870 C CA . TYR A 1 231 ? -5.544 -5.416 -3.045 1.00 67.06 231 TYR A CA 1
ATOM 1871 C C . TYR A 1 231 ? -4.609 -4.852 -4.104 1.00 67.06 231 TYR A C 1
ATOM 1873 O O . TYR A 1 231 ? -4.345 -5.527 -5.104 1.00 67.06 231 TYR A O 1
ATOM 1881 N N . ALA A 1 232 ? -4.095 -3.643 -3.861 1.00 59.66 232 ALA A N 1
ATOM 1882 C CA . ALA A 1 232 ? -3.031 -3.034 -4.655 1.00 59.66 232 ALA A CA 1
ATOM 1883 C C . ALA A 1 232 ? -3.370 -2.993 -6.161 1.00 59.66 232 ALA A C 1
ATOM 1885 O O . ALA A 1 232 ? -2.521 -3.243 -7.018 1.00 59.66 232 ALA A O 1
ATOM 1886 N N . CYS A 1 233 ? -4.642 -2.745 -6.491 1.00 61.59 233 CYS A N 1
ATOM 1887 C CA . CYS A 1 233 ? -5.142 -2.859 -7.856 1.00 61.59 233 CYS A CA 1
ATOM 1888 C C . CYS A 1 233 ? -5.185 -1.491 -8.537 1.00 61.59 233 CYS A C 1
ATOM 1890 O O . CYS A 1 233 ? -5.971 -0.625 -8.161 1.00 61.59 233 CYS A O 1
ATOM 1892 N N . ASP A 1 234 ? -4.424 -1.326 -9.619 1.00 66.50 234 ASP A N 1
ATOM 1893 C CA . ASP A 1 234 ? -4.664 -0.228 -10.557 1.00 66.50 234 ASP A CA 1
ATOM 1894 C C . ASP A 1 234 ? -6.049 -0.413 -11.202 1.00 66.50 234 ASP A C 1
ATOM 1896 O O . ASP A 1 234 ? -6.338 -1.439 -11.829 1.00 66.50 234 ASP A O 1
ATOM 1900 N N . MET A 1 235 ? -6.922 0.590 -11.062 1.00 62.66 235 MET A N 1
ATOM 1901 C CA . MET A 1 235 ? -8.269 0.560 -11.637 1.00 62.66 235 MET A CA 1
ATOM 1902 C C . MET A 1 235 ? -8.257 0.408 -13.164 1.00 62.66 235 MET A C 1
ATOM 1904 O O . MET A 1 235 ? -9.218 -0.143 -13.713 1.00 62.66 235 MET A O 1
ATOM 1908 N N . ASN A 1 236 ? -7.177 0.831 -13.825 1.00 69.75 236 ASN A N 1
ATOM 1909 C CA . ASN A 1 236 ? -6.983 0.728 -15.270 1.00 69.75 236 ASN A CA 1
ATOM 1910 C C . ASN A 1 236 ? -6.290 -0.575 -15.706 1.00 69.75 236 ASN A C 1
ATOM 1912 O O . ASN A 1 236 ? -6.237 -0.860 -16.903 1.00 69.75 236 ASN A O 1
ATOM 1916 N N . SER A 1 237 ? -5.778 -1.384 -14.771 1.00 76.12 237 SER A N 1
ATOM 1917 C CA . SER A 1 237 ? -5.167 -2.673 -15.100 1.00 76.12 237 SER A CA 1
ATOM 1918 C C . SER A 1 237 ? -6.224 -3.674 -15.572 1.00 76.12 237 SER A C 1
ATOM 1920 O O . SER A 1 237 ? -7.285 -3.827 -14.964 1.00 76.12 237 SER A O 1
ATOM 1922 N N . MET A 1 238 ? -5.910 -4.409 -16.643 1.00 74.12 238 MET A N 1
ATOM 1923 C CA . MET A 1 238 ? -6.721 -5.546 -17.098 1.00 74.12 238 MET A CA 1
ATOM 1924 C C . MET A 1 238 ? -6.608 -6.764 -16.171 1.00 74.12 238 MET A C 1
ATOM 1926 O O . MET A 1 238 ? -7.459 -7.646 -16.227 1.00 74.12 238 MET A O 1
ATOM 1930 N N . ASN A 1 239 ? -5.571 -6.821 -15.332 1.00 67.12 239 ASN A N 1
ATOM 1931 C CA . ASN A 1 239 ? -5.402 -7.851 -14.316 1.00 67.12 239 ASN A CA 1
ATOM 1932 C C . ASN A 1 239 ? -5.671 -7.247 -12.933 1.00 67.12 239 ASN A C 1
ATOM 1934 O O . ASN A 1 239 ? -4.974 -6.315 -12.523 1.00 67.12 239 ASN A O 1
ATOM 1938 N N . LYS A 1 240 ? -6.686 -7.765 -12.240 1.00 72.75 240 LYS A N 1
ATOM 1939 C CA . LYS A 1 240 ? -7.109 -7.307 -10.915 1.00 72.75 240 LYS A CA 1
ATOM 1940 C C . LYS A 1 240 ? -7.206 -8.510 -9.993 1.00 72.75 240 LYS A C 1
ATOM 1942 O O . LYS A 1 240 ? -7.864 -9.490 -10.331 1.00 72.75 240 LYS A O 1
ATOM 1947 N N . ASN A 1 241 ? -6.582 -8.401 -8.827 1.00 75.56 241 ASN A N 1
ATOM 1948 C CA . ASN A 1 241 ? -6.663 -9.412 -7.786 1.00 75.56 241 ASN A CA 1
ATOM 1949 C C . ASN A 1 241 ? -7.633 -8.937 -6.705 1.00 75.56 241 ASN A C 1
ATOM 1951 O O . ASN A 1 241 ? -7.423 -7.916 -6.049 1.00 75.56 241 ASN A O 1
ATOM 1955 N N . THR A 1 242 ? -8.703 -9.697 -6.517 1.00 78.38 242 THR A N 1
ATOM 1956 C CA . THR A 1 242 ? -9.658 -9.510 -5.426 1.00 78.38 242 THR A CA 1
ATOM 1957 C C . THR A 1 242 ? -9.556 -10.687 -4.478 1.00 78.38 242 THR A C 1
ATOM 1959 O O . THR A 1 242 ? -9.533 -11.840 -4.910 1.00 78.38 242 THR A O 1
ATOM 1962 N N . PHE A 1 243 ? -9.529 -10.401 -3.186 1.00 78.62 243 PHE A N 1
ATOM 1963 C CA . PHE A 1 243 ? -9.533 -11.416 -2.149 1.00 78.62 243 PHE A CA 1
ATOM 1964 C C . PHE A 1 243 ? -10.920 -11.562 -1.538 1.00 78.62 243 PHE A C 1
ATOM 1966 O O . PHE A 1 243 ? -11.644 -10.582 -1.391 1.00 78.62 243 PHE A O 1
ATOM 1973 N N . ARG A 1 244 ? -11.257 -12.789 -1.136 1.00 79.81 244 ARG A N 1
ATOM 1974 C CA . ARG A 1 244 ? -12.358 -13.059 -0.208 1.00 79.81 244 ARG A CA 1
ATOM 1975 C C . ARG A 1 244 ? -11.794 -13.035 1.199 1.00 79.81 244 ARG A C 1
ATOM 1977 O O . ARG A 1 244 ? -11.284 -14.036 1.694 1.00 79.81 244 ARG A O 1
ATOM 1984 N N . SER A 1 245 ? -11.823 -11.853 1.784 1.00 78.25 245 SER A N 1
ATOM 1985 C CA . SER A 1 245 ? -11.273 -11.589 3.101 1.00 78.25 245 SER A CA 1
ATOM 1986 C C . SER A 1 245 ? -12.242 -12.002 4.196 1.00 78.25 245 SER A C 1
ATOM 1988 O O . SER A 1 245 ? -13.450 -12.156 3.981 1.00 78.25 245 SER A O 1
ATOM 1990 N N . VAL A 1 246 ? -11.692 -12.156 5.391 1.00 75.38 246 VAL A N 1
ATOM 1991 C CA . VAL A 1 246 ? -12.483 -12.205 6.611 1.00 75.38 246 VAL A CA 1
ATOM 1992 C C . VAL A 1 246 ? -12.357 -10.859 7.302 1.00 75.38 246 VAL A C 1
ATOM 1994 O O . VAL A 1 246 ? -11.250 -10.360 7.515 1.00 75.38 246 VAL A O 1
ATOM 1997 N N . PHE A 1 247 ? -13.500 -10.294 7.661 1.00 74.12 247 PHE A N 1
ATOM 1998 C CA . PHE A 1 247 ? -13.603 -9.178 8.580 1.00 74.12 247 PHE A CA 1
ATOM 1999 C C . PHE A 1 247 ? -14.050 -9.704 9.943 1.00 74.12 247 PHE A C 1
ATOM 2001 O O . PHE A 1 247 ? -15.045 -10.421 10.037 1.00 74.12 247 PHE A O 1
ATOM 2008 N N . PHE A 1 248 ? -13.332 -9.352 11.004 1.00 68.88 248 PHE A N 1
ATOM 2009 C CA . PHE A 1 248 ? -13.797 -9.613 12.360 1.00 68.88 248 PHE A CA 1
ATOM 2010 C C . PHE A 1 248 ? -13.366 -8.519 13.332 1.00 68.88 248 PHE A C 1
ATOM 2012 O O . PHE A 1 248 ? -12.331 -7.866 13.164 1.00 68.88 248 PHE A O 1
ATOM 2019 N N . VAL A 1 249 ? -14.162 -8.363 14.384 1.00 63.97 249 VAL A N 1
ATOM 2020 C CA . VAL A 1 249 ? -13.879 -7.508 15.536 1.00 63.97 249 VAL A CA 1
ATOM 2021 C C . VAL A 1 249 ? -13.764 -8.408 16.760 1.00 63.97 249 VAL A C 1
ATOM 2023 O O . VAL A 1 249 ? -14.688 -9.167 17.062 1.00 63.97 249 VAL A O 1
ATOM 2026 N N . CYS A 1 250 ? -12.624 -8.332 17.447 1.00 50.25 250 CYS A N 1
ATOM 2027 C CA . CYS A 1 250 ? -12.322 -9.149 18.617 1.00 50.25 250 CYS A CA 1
ATOM 2028 C C . CYS A 1 250 ? -11.977 -8.268 19.815 1.00 50.25 250 CYS A C 1
ATOM 2030 O O . CYS A 1 250 ? -11.049 -7.459 19.762 1.00 50.25 250 CYS A O 1
ATOM 2032 N N . ARG A 1 251 ? -12.660 -8.477 20.941 1.00 52.75 251 ARG A N 1
ATOM 2033 C CA . ARG A 1 251 ? -12.379 -7.760 22.185 1.00 52.75 251 ARG A CA 1
ATOM 2034 C C . ARG A 1 251 ? -11.434 -8.553 23.076 1.00 52.75 251 ARG A C 1
ATOM 2036 O O . ARG A 1 251 ? -11.657 -9.733 23.357 1.00 52.75 251 ARG A O 1
ATOM 2043 N N . LYS A 1 252 ? -10.384 -7.878 23.553 1.00 47.06 252 LYS A N 1
ATOM 2044 C CA . LYS A 1 252 ? -9.499 -8.401 24.600 1.00 47.06 252 LYS A CA 1
ATOM 2045 C C . LYS A 1 252 ? -10.253 -8.385 25.944 1.00 47.06 252 LYS A C 1
ATOM 2047 O O . LYS A 1 252 ? -10.780 -7.331 26.302 1.00 47.06 252 LYS A O 1
ATOM 2052 N N . PRO A 1 253 ? -10.326 -9.499 26.691 1.00 51.16 253 PRO A N 1
ATOM 2053 C CA . PRO A 1 253 ? -11.040 -9.554 27.965 1.00 51.16 253 PRO A CA 1
ATOM 2054 C C . PRO A 1 253 ? -10.369 -8.657 29.017 1.00 51.16 253 PRO A C 1
ATOM 2056 O O . PRO A 1 253 ? -9.145 -8.526 29.050 1.00 51.16 253 PRO A O 1
ATOM 2059 N N . THR A 1 254 ? -11.175 -8.033 29.880 1.00 47.59 254 THR A N 1
ATOM 2060 C CA . THR A 1 254 ? -10.725 -7.061 30.892 1.00 47.59 254 THR A CA 1
ATOM 2061 C C . THR A 1 254 ? -10.054 -7.694 32.114 1.00 47.59 254 THR A C 1
ATOM 2063 O O . THR A 1 254 ? -9.279 -7.007 32.770 1.00 47.59 254 THR A O 1
ATOM 2066 N N . ASN A 1 255 ? -10.261 -8.992 32.371 1.00 46.88 255 ASN A N 1
ATOM 2067 C CA . ASN A 1 255 ? -9.588 -9.758 33.424 1.00 46.88 255 ASN A CA 1
ATOM 2068 C C . ASN A 1 255 ? -9.079 -11.093 32.859 1.00 46.88 255 ASN A C 1
ATOM 2070 O O . ASN A 1 255 ? -9.866 -11.891 32.352 1.00 46.88 255 ASN A O 1
ATOM 2074 N N . PHE A 1 256 ? -7.772 -11.345 32.972 1.00 41.03 256 PHE A N 1
ATOM 2075 C CA . PHE A 1 256 ? -7.223 -12.697 32.881 1.00 41.03 256 PHE A CA 1
ATOM 2076 C C . PHE A 1 256 ? -7.459 -13.367 34.236 1.00 41.03 256 PHE A C 1
ATOM 2078 O O . PHE A 1 256 ? -6.730 -13.086 35.187 1.00 41.03 256 PHE A O 1
ATOM 2085 N N . GLU A 1 257 ? -8.473 -14.223 34.362 1.00 41.53 257 GLU A N 1
ATOM 2086 C CA . GLU A 1 257 ? -8.470 -15.179 35.469 1.00 41.53 257 GLU A CA 1
ATOM 2087 C C . GLU A 1 257 ? -7.357 -16.190 35.182 1.00 41.53 257 GLU A C 1
ATOM 2089 O O . GLU A 1 257 ? -7.422 -16.956 34.224 1.00 41.53 257 GLU A O 1
ATOM 2094 N N . GLN A 1 258 ? -6.277 -16.102 35.960 1.00 32.06 258 GLN A N 1
ATOM 2095 C CA . GLN A 1 258 ? -5.195 -17.077 35.945 1.00 32.06 258 GLN A CA 1
ATOM 2096 C C . GLN A 1 258 ? -5.746 -18.407 36.463 1.00 32.06 258 GLN A C 1
ATOM 2098 O O . GLN A 1 258 ? -6.070 -18.519 37.646 1.00 32.06 258 GLN A O 1
ATOM 2103 N N . SER A 1 259 ? -5.853 -19.393 35.577 1.00 34.38 259 SER A N 1
ATOM 2104 C CA . SER A 1 259 ? -5.985 -20.812 35.922 1.00 34.38 259 SER A CA 1
ATOM 2105 C C . SER A 1 259 ? -4.646 -21.512 35.762 1.00 34.38 259 SER A C 1
ATOM 2107 O O . SER A 1 259 ? -4.054 -21.326 34.672 1.00 34.38 259 SER A O 1
#

pLDDT: mean 75.54, std 16.76, range [31.25, 95.62]

Sequence (259 aa):
MPVYFSFSSWHLKRIAEKERHFDSLPPNHRLLLKKFGDHFNMVRECILYNAEFIDEMILEAERMFLNEDYQCKTEAAEPVRPADMDKVDSTMVQLVRDWSGAGSEERKASYGMVVQALEEEFSDLLPEERSETRVLVPGAGLGRLAFEIFRRGFSSEGNEYSMFMLVAANFMINRILKPGGIWINIGPLLYHYADMKDNLSIEPPYDILKECIVAIGFKFEKEEVNVETPYACDMNSMNKNTFRSVFFVCRKPTNFEQS

Radius of gyration: 22.12 Å; chains: 1; bounding box: 53×38×76 Å

Secondary structure (DSSP, 8-state):
-TTGGGHHHHHHHHHHHHHHHHHTS-HHHHHHTHHHHHHHHHHHHHHHHHHHHHHHHHHHHHHHHTTS---------PPPPHHHHHHHHHHHHHHHHHHSSTTHHHHHHHHHHHHHHHHHHTTTS-HHHHHHSEEEEET-TTSHHHHHHHHTT-EEEEE---HHHHHHHHHHHTTT-------EEEE----TTTT-TTS------HHHHHHHHHHTTPEEEEEEEEEEEE-S--TT-S---EEEEEEEEEEPPS-----

InterPro domains:
  IPR012901 Carnosine N-methyltransferase [PF07942] (80-175)
  IPR012901 Carnosine N-methyltransferase [PTHR12303] (4-174)
  IPR012901 Carnosine N-methyltransferase [SM01296] (74-254)
  IPR029063 S-adenosyl-L-methionine-dependent methyltransferase superfamily [SSF53335] (128-213)

Foldseek 3Di:
DLLLLCQLVVVLVVLVVVVVVLVPDDPVVNVVVVVVVVVSVVVNVVSVVVSVVSVVLVVVLVVVPVVDPPPPPPDPDDPDDPVVVVLLVQLVLVCCLQPNPQNPVLCCLFLVVVLVVLCVVCVPDDLVVQQVAFAEEEQCQLVSSQVSSVVVSHFYDYHHDDPSSVSNSCSVPVVDDDHGHDDWDKDAQPFPCPPPPVDDDDRDDPVVVVVVCVVVPKDWPDKDWQRWHWDSDDPPDPDTDIDGIITTHIGDDPDDPDD

=== Feature glossary ===
The record interleaves many kinds of information about one protein. Here is each kind framed as the question it answers.

Q: What known structures does this most resemble?
A: Structural nearest neighbors (via Foldseek easy-search vs the PDB). Reported per hit: target PDB id, E-value, and alignment TM-score. A TM-score above ~0.5 is the conventional threshold for 'same fold'.

Q: Where is each backbone atom in 3D?
A: The mmCIF table is the protein's shape written out atom by atom. For each backbone N, Cα, C, and carbonyl O, it records an (x, y, z) coordinate triple in Å plus the residue type, chain letter, and residue number.

Q: What are the backbone torsion angles?
A: The φ/ψ torsion pair specifies the backbone conformation at each residue. φ rotates about the N–Cα bond, ψ about the Cα–C bond. Steric clashes forbid most of the (φ, ψ) plane — the allowed regions (α-helix basin, β-sheet basin, left-handed helix) are the Ramachandran-allowed regions.

Q: Which residues are buried vs exposed?
A: Solvent-accessible surface area (SASA) is the area in Å² traced out by the centre of a 1.4 Å probe sphere (a water molecule) rolled over the protein's van der Waals surface (Shrake–Rupley / Lee–Richards construction). Buried residues have near-zero SASA; fully exposed residues can exceed 200 Å². The total SASA scales roughly with the number of surface residues.

Q: How confident is the AlphaFold model at each residue?
A: pLDDT is the predicted lDDT-Cα score: AlphaFold's confidence that the local environment of each residue (all inter-atomic distances within 15 Å) is correctly placed. It is a per-residue number between 0 and 100, with higher meaning more reliable.

Q: What does the local fold look like, residue by residue?
A: 3Di is Foldseek's structural alphabet. Each residue is assigned one of twenty discrete states based on how its Cα sits relative to its spatial (not sequential) neighbors. Aligning 3Di strings finds structural homologs roughly as well as full 3D superposition, but orders of magnitude faster.

Q: How big and how compact is the whole molecule?
A: Radius of gyration (Rg) is the root-mean-square distance of Cα atoms from their centroid — a single number for overall size and compactness. A globular domain of N residues has Rg ≈ 2.2·N^0.38 Å; an extended or disordered chain has a much larger Rg. The Cα contact count is the number of residue pairs whose Cα atoms are within 8 Å and are more than four positions apart in sequence — a standard proxy for tertiary packing density. The bounding box is the smallest axis-aligned box enclosing all Cα atoms.

Q: Which residues are in helices, strands, or loops?
A: DSSP 8-state secondary structure assigns each residue one of H (α-helix), G (3₁₀-helix), I (π-helix), E (extended β-strand), B (isolated β-bridge), T (hydrogen-bonded turn), S (bend), or '-' (coil). The assignment is computed from backbone hydrogen-bond geometry via the Kabsch–Sander algorithm.

Q: How mobile is each atom in the crystal?
A: Crystallographic B-factors measure how much each atom's electron density is smeared out, in Å². They rise in mobile loops and surface residues and fall in the buried interior. In AlphaFold models this column is repurposed to hold pLDDT instead.

Q: What if only a Cα trace is available?
A: P-SEA three-state annotation labels each residue as helix, strand, or coil based purely on the geometry of the Cα trace. It serves as a fallback when the full backbone (and thus DSSP) is unavailable.

Q: What family and function is it annotated with?
A: Database cross-references. InterPro integrates a dozen domain/family signature databases into unified entries with residue-range hits. GO terms attach function/process/location labels with evidence codes. CATH codes position the fold in a four-level structural taxonomy. Organism is the NCBI-taxonomy species name.

Q: Are the domains correctly placed relative to each other?
A: Predicted Aligned Error (PAE) is an AlphaFold confidence matrix: entry (i, j) is the expected error in the position of residue j, in ångströms, when the prediction is superimposed on the true structure at residue i. Low PAE within a block of residues means that block is internally rigid and well-predicted; high PAE between two blocks means their relative placement is uncertain even if each block individually is confident.

Q: What do the diagnostic plots show?
A: Three diagnostic plots accompany the record. The Cα contact map visualizes the tertiary structure as a 2D adjacency matrix (8 Å cutoff, sequence-local contacts suppressed). The Ramachandran plot shows the distribution of backbone (φ, ψ) torsions, with points in the α and β basins reflecting secondary structure content. The PAE plot shows AlphaFold's inter-residue confidence as a color matrix.

Q: What is the amino-acid chain?
A: Primary structure: the covalent order of the twenty standard amino acids along the backbone. Two proteins with the same sequence will (almost always) fold to the same structure; two with 30% identity often share a fold but not the details.

Q: What do the rendered images show?
A: The six renders are orthographic views along the three Cartesian axes in both directions. Representation (cartoon, sticks, or surface) and color scheme (sequence-rainbow or by-chain) vary across proteins so the training set covers all the common visualization conventions.